Protein AF-A0A944AP61-F1 (afdb_monomer)

Radius of gyration: 25.41 Å; Cα contacts (8 Å, |Δi|>4): 495; chains: 1; bounding box: 101×36×71 Å

pLDDT: mean 76.11, std 19.6, range [28.17, 97.44]

Nearest PDB structures (foldseek):
  6xzu-assembly1_B  TM=6.632E-01  e=1.447E-03  Mus musculus
  5fob-assembly1_B  TM=5.755E-01  e=2.122E-02  Homo sapiens
  3g6j-assembly1_B  TM=6.588E-01  e=7.263E-02  Homo sapiens
  7op0-assembly1_A  TM=5.604E-01  e=1.016E-01  Homo sapiens
  5cnl-assembly1_A  TM=3.810E-01  e=7.543E+00  Legionella pneumophila subsp. pneumophila str. Philadelphia 1

Foldseek 3Di:
DDDDPPDPPVVVVPVVPPPPPPPPPCPVVFDFPDDDPFKTKTFDDPPDDFDADDDPDDPDDPLNLQDLQKWKFKFFWAPWTKIWMWGADPNDTDIHIKIKTKTQTCQTLDHNVPPDGHRDIFIEIEGDDLVPPFAAFADRDHGWMWTAIWGQLCPDDDPSVVVNVPGRTYGDCRLAGIWTDQPQWTKHFANCCPDPQWAQLCVVLVDDLVLLLVLLQDALVPVVVSLCSCVPPRCPPDPDPPCVSSSVVLNSSSVRDRSDSVSSVNNSRRITIGGPVVVSVVSSVVSVVSVD

Secondary structure (DSSP, 8-state):
------SSSSSSSSSSSS-------------EEEE-SS-EEEEPPTTS-------------HHHHT-TTEEEEEEEEEEEEEEEEEEEETTEEEEEEEEEEEEEEEEEEEESS----TT-EEEEEE---TTTS-S------TT-EEEEEEEEGGG--SSGGGTTTT-SEEES-HHHHEEEEETTEEEE-STTTTSTT-EEHHHHTT--HHHHHHHTTS-TT-HHHHHHHIIIIISTT---TTHHHHHHHHHHHHHHSSS-HHHHHHHHTT-EEEEHHHHHHHHHHHHHHTT-

Solvent-accessible surface area (backbone atoms only — not comparable to full-atom values): 16836 Å² total; per-residue (Å²): 135,84,87,82,97,77,72,80,75,65,71,72,69,66,76,73,77,84,68,78,66,75,72,68,72,75,69,67,81,62,54,66,79,43,77,57,101,61,33,39,31,28,53,52,59,98,83,61,89,82,61,72,71,84,80,85,72,71,87,85,49,75,73,69,67,50,38,73,50,32,34,30,33,31,28,34,32,34,79,68,41,48,30,36,41,36,35,70,54,94,96,34,86,42,56,34,44,31,43,35,28,32,28,50,26,69,39,65,62,39,60,66,80,69,85,72,56,65,70,39,75,44,36,37,37,34,75,70,52,77,92,76,50,83,61,68,58,70,79,93,45,74,72,41,40,35,43,38,50,26,34,40,20,80,74,42,93,62,92,47,51,74,49,28,83,74,23,56,25,34,42,86,49,48,62,65,43,41,24,48,51,39,86,68,21,31,50,38,34,69,71,60,54,83,44,92,67,37,40,45,45,29,71,74,57,66,61,46,71,67,58,41,45,54,56,30,71,51,57,71,92,43,52,71,60,51,52,49,45,45,52,66,74,54,48,55,91,63,88,59,90,72,47,63,46,55,52,51,45,51,50,56,50,50,70,56,30,83,68,36,36,68,57,40,43,56,39,40,69,39,23,20,41,27,44,44,70,62,51,52,51,52,50,34,54,52,45,48,66,66,68,111

Structure (mmCIF, N/CA/C/O backbone):
data_AF-A0A944AP61-F1
#
_entry.id   AF-A0A944AP61-F1
#
loop_
_atom_site.group_PDB
_atom_site.id
_atom_site.type_symbol
_atom_site.label_atom_id
_atom_site.label_alt_id
_atom_site.label_comp_id
_atom_site.label_asym_id
_atom_site.label_entity_id
_atom_site.label_seq_id
_atom_site.pdbx_PDB_ins_code
_atom_site.Cartn_x
_atom_site.Cartn_y
_atom_site.Cartn_z
_atom_site.occupancy
_atom_site.B_iso_or_equiv
_atom_site.auth_seq_id
_atom_site.auth_comp_id
_atom_site.auth_asym_id
_atom_site.auth_atom_id
_atom_site.pdbx_PDB_model_num
ATOM 1 N N . MET A 1 1 ? 74.918 -6.628 45.343 1.00 39.34 1 MET A N 1
ATOM 2 C CA . MET A 1 1 ? 74.800 -7.556 44.191 1.00 39.34 1 MET A CA 1
ATOM 3 C C . MET A 1 1 ? 73.356 -8.044 44.172 1.00 39.34 1 MET A C 1
ATOM 5 O O . MET A 1 1 ? 72.992 -8.776 45.071 1.00 39.34 1 MET A O 1
ATOM 9 N N . LYS A 1 2 ? 72.413 -7.377 43.495 1.00 39.31 2 LYS A N 1
ATOM 10 C CA . LYS A 1 2 ? 72.095 -7.407 42.049 1.00 39.31 2 LYS A CA 1
ATOM 11 C C . LYS A 1 2 ? 71.889 -8.826 41.481 1.00 39.31 2 LYS A C 1
ATOM 13 O O . LYS A 1 2 ? 72.848 -9.586 41.444 1.00 39.31 2 LYS A O 1
ATOM 18 N N . LEU A 1 3 ? 70.667 -9.037 40.954 1.00 35.38 3 LEU A N 1
ATOM 19 C CA . LEU A 1 3 ? 70.134 -10.145 40.132 1.00 35.38 3 LEU A CA 1
ATOM 20 C C . LEU A 1 3 ? 69.963 -11.485 40.885 1.00 35.38 3 LEU A C 1
ATOM 22 O O . LEU A 1 3 ? 70.935 -12.029 41.376 1.00 35.38 3 LEU A O 1
ATOM 26 N N . LYS A 1 4 ? 68.789 -12.125 41.001 1.00 39.59 4 LYS A N 1
ATOM 27 C CA . LYS A 1 4 ? 67.717 -12.329 40.012 1.00 39.59 4 LYS A CA 1
ATOM 28 C C . LYS A 1 4 ? 66.356 -12.523 40.710 1.00 39.59 4 LYS A C 1
ATOM 30 O O . LYS A 1 4 ? 65.965 -13.636 41.041 1.00 39.59 4 LYS A O 1
ATOM 35 N N . THR A 1 5 ? 65.614 -11.435 40.870 1.00 49.44 5 THR A N 1
ATOM 36 C CA . THR A 1 5 ? 64.169 -11.438 41.149 1.00 49.44 5 THR A CA 1
ATOM 37 C C . THR A 1 5 ? 63.433 -11.414 39.808 1.00 49.44 5 THR A C 1
ATOM 39 O O . THR A 1 5 ? 62.857 -10.403 39.442 1.00 49.44 5 THR A O 1
ATOM 42 N N . ILE A 1 6 ? 63.563 -12.471 39.000 1.00 52.41 6 ILE A N 1
ATOM 43 C CA . ILE A 1 6 ? 62.858 -12.625 37.710 1.00 52.41 6 ILE A CA 1
ATOM 44 C C . ILE A 1 6 ? 62.678 -14.124 37.451 1.00 52.41 6 ILE A C 1
ATOM 46 O O . ILE A 1 6 ? 63.392 -14.683 36.631 1.00 52.41 6 ILE A O 1
ATOM 50 N N . VAL A 1 7 ? 61.798 -14.807 38.190 1.00 49.09 7 VAL A N 1
ATOM 51 C CA . VAL A 1 7 ? 61.321 -16.151 37.780 1.00 49.09 7 VAL A CA 1
ATOM 52 C C . VAL A 1 7 ? 59.861 -16.406 38.188 1.00 49.09 7 VAL A C 1
ATOM 54 O O . VAL A 1 7 ? 59.171 -17.139 37.496 1.00 49.09 7 VAL A O 1
ATOM 57 N N . ILE A 1 8 ? 59.319 -15.773 39.236 1.00 47.00 8 ILE A N 1
ATOM 58 C CA . ILE A 1 8 ? 57.995 -16.175 39.768 1.00 47.00 8 ILE A CA 1
ATOM 59 C C . ILE A 1 8 ? 56.820 -15.301 39.277 1.00 47.00 8 ILE A C 1
ATOM 61 O O . ILE A 1 8 ? 55.667 -15.679 39.440 1.00 47.00 8 ILE A O 1
ATOM 65 N N . THR A 1 9 ? 57.069 -14.198 38.565 1.00 40.41 9 THR A N 1
ATOM 66 C CA . THR A 1 9 ? 55.987 -13.361 37.996 1.00 40.41 9 THR A CA 1
ATOM 67 C C . THR A 1 9 ? 55.602 -13.739 36.559 1.00 40.41 9 THR A C 1
ATOM 69 O O . THR A 1 9 ? 54.596 -13.259 36.052 1.00 40.41 9 THR A O 1
ATOM 72 N N . VAL A 1 10 ? 56.360 -14.620 35.894 1.00 43.66 10 VAL A N 1
ATOM 73 C CA . VAL A 1 10 ? 56.083 -15.018 34.497 1.00 43.66 10 VAL A CA 1
ATOM 74 C C . VAL A 1 10 ? 55.103 -16.196 34.409 1.00 43.66 10 VAL A C 1
ATOM 76 O O . VAL A 1 10 ? 54.442 -16.357 33.391 1.00 43.66 10 VAL A O 1
ATOM 79 N N . LEU A 1 11 ? 54.912 -16.977 35.480 1.00 37.94 11 LEU A N 1
ATOM 80 C CA . LEU A 1 11 ? 54.002 -18.132 35.435 1.00 37.94 11 LEU A CA 1
ATOM 81 C C . LEU A 1 11 ? 52.525 -17.799 35.714 1.00 37.94 11 LEU A C 1
ATOM 83 O O . LEU A 1 11 ? 51.661 -18.597 35.372 1.00 37.94 11 LEU A O 1
ATOM 87 N N . PHE A 1 12 ? 52.218 -16.623 36.274 1.00 38.94 12 PHE A N 1
ATOM 88 C CA . PHE A 1 12 ? 50.831 -16.166 36.474 1.00 38.94 12 PHE A CA 1
ATOM 89 C C . PHE A 1 12 ? 50.305 -15.272 35.339 1.00 38.94 12 PHE A C 1
ATOM 91 O O . PHE A 1 12 ? 49.113 -14.990 35.289 1.00 38.94 12 PHE A O 1
ATOM 98 N N . ALA A 1 13 ? 51.168 -14.879 34.396 1.00 42.72 13 ALA A N 1
ATOM 99 C CA . ALA A 1 13 ? 50.792 -14.134 33.191 1.00 42.72 13 ALA A CA 1
ATOM 100 C C . ALA A 1 13 ? 50.526 -15.042 31.970 1.00 42.72 13 ALA A C 1
ATOM 102 O O . ALA A 1 13 ? 50.255 -14.544 30.883 1.00 42.72 13 ALA A O 1
ATOM 103 N N . LEU A 1 14 ? 50.601 -16.370 32.137 1.00 40.62 14 LEU A N 1
ATOM 104 C CA . LEU A 1 14 ? 50.421 -17.354 31.059 1.00 40.62 14 LEU A CA 1
ATOM 105 C C . LEU A 1 14 ? 49.152 -18.213 31.186 1.00 40.62 14 LEU A C 1
ATOM 107 O O . LEU A 1 14 ? 48.926 -19.079 30.350 1.00 40.62 14 LEU A O 1
ATOM 111 N N . CYS A 1 15 ? 48.301 -17.958 32.186 1.00 39.03 15 CYS A N 1
ATOM 112 C CA . CYS A 1 15 ? 46.987 -18.610 32.318 1.00 39.03 15 CYS A CA 1
ATOM 113 C C . CYS A 1 15 ? 45.799 -17.685 31.995 1.00 39.03 15 CYS A C 1
ATOM 115 O O . CYS A 1 15 ? 44.655 -18.105 32.116 1.00 39.03 15 CYS A O 1
ATOM 117 N N . SER A 1 16 ? 46.048 -16.453 31.541 1.00 41.31 16 SER A N 1
ATOM 118 C CA . SER A 1 16 ? 45.021 -15.515 31.055 1.00 41.31 16 SER A CA 1
ATOM 119 C C . SER A 1 16 ? 45.018 -15.348 29.526 1.00 41.31 16 SER A C 1
ATOM 121 O O . SER A 1 16 ? 44.343 -14.469 29.005 1.00 41.31 16 SER A O 1
ATOM 123 N N . LEU A 1 17 ? 45.740 -16.206 28.794 1.00 39.69 17 LEU A N 1
ATOM 124 C CA . LEU A 1 17 ? 45.804 -16.216 27.321 1.00 39.69 17 LEU A CA 1
ATOM 125 C C . LEU A 1 17 ? 44.935 -17.310 26.665 1.00 39.69 17 LEU A C 1
ATOM 127 O O . LEU A 1 17 ? 45.096 -17.596 25.485 1.00 39.69 17 LEU A O 1
ATOM 131 N N . LEU A 1 18 ? 43.992 -17.908 27.403 1.00 44.47 18 LEU A N 1
ATOM 132 C CA . LEU A 1 18 ? 43.008 -18.866 26.868 1.00 44.47 18 LEU A CA 1
ATOM 133 C C . LEU A 1 18 ? 41.573 -18.499 27.273 1.00 44.47 18 LEU A C 1
ATOM 135 O O . LEU A 1 18 ? 40.773 -19.345 27.658 1.00 44.47 18 LEU A O 1
ATOM 139 N N . SER A 1 19 ? 41.247 -17.214 27.177 1.00 41.47 19 SER A N 1
ATOM 140 C CA . SER A 1 19 ? 39.859 -16.763 27.069 1.00 41.47 19 SER A CA 1
ATOM 141 C C . SER A 1 19 ? 39.754 -15.523 26.182 1.00 41.47 19 SER A C 1
ATOM 143 O O . SER A 1 19 ? 38.997 -14.602 26.471 1.00 41.47 19 SER A O 1
ATOM 145 N N . THR A 1 20 ? 40.476 -15.495 25.061 1.00 40.72 20 THR A N 1
ATOM 146 C CA . THR A 1 20 ? 39.830 -14.964 23.861 1.00 40.72 20 THR A CA 1
ATOM 147 C C . THR A 1 20 ? 38.774 -15.995 23.516 1.00 40.72 20 THR A C 1
ATOM 149 O O . THR A 1 20 ? 39.041 -16.969 22.811 1.00 40.72 20 THR A O 1
ATOM 152 N N . GLY A 1 21 ? 37.583 -15.816 24.092 1.00 32.34 21 GLY A N 1
ATOM 153 C CA . GLY A 1 21 ? 36.394 -16.257 23.401 1.00 32.34 21 GLY A CA 1
ATOM 154 C C . GLY A 1 21 ? 36.577 -15.765 21.978 1.00 32.34 21 GLY A C 1
ATOM 155 O O . GLY A 1 21 ? 36.712 -14.562 21.751 1.00 32.34 21 GLY A O 1
ATOM 156 N N . CYS A 1 22 ? 36.690 -16.701 21.040 1.00 31.56 22 CYS A N 1
ATOM 157 C CA . CYS A 1 22 ? 36.204 -16.416 19.715 1.00 31.56 22 CYS A CA 1
ATOM 158 C C . CYS A 1 22 ? 34.769 -15.957 19.967 1.00 31.56 22 CYS A C 1
ATOM 160 O O . CYS A 1 22 ? 33.870 -16.774 20.140 1.00 31.56 22 CYS A O 1
ATOM 162 N N . GLN A 1 23 ? 34.564 -14.641 20.055 1.00 31.73 23 GLN A N 1
ATOM 163 C CA . GLN A 1 23 ? 33.454 -14.067 19.339 1.00 31.73 23 GLN A CA 1
ATOM 164 C C . GLN A 1 23 ? 33.673 -14.618 17.939 1.00 31.73 23 GLN A C 1
ATOM 166 O O . GLN A 1 23 ? 34.510 -14.137 17.181 1.00 31.73 23 GLN A O 1
ATOM 171 N N . SER A 1 24 ? 33.010 -15.739 17.659 1.00 28.17 24 SER A N 1
ATOM 172 C CA . SER A 1 24 ? 32.424 -15.917 16.358 1.00 28.17 24 SER A CA 1
ATOM 173 C C . SER A 1 24 ? 31.760 -14.575 16.096 1.00 28.17 24 SER A C 1
ATOM 175 O O . SER A 1 24 ? 30.690 -14.287 16.633 1.00 28.17 24 SER A O 1
ATOM 177 N N . SER A 1 25 ? 32.452 -13.703 15.361 1.00 29.94 25 SER A N 1
ATOM 178 C CA . SER A 1 25 ? 31.750 -12.924 14.372 1.00 29.94 25 SER A CA 1
ATOM 179 C C . SER A 1 25 ? 30.924 -13.982 13.668 1.00 29.94 25 SER A C 1
ATOM 181 O O . SER A 1 25 ? 31.463 -14.838 12.961 1.00 29.94 25 SER A O 1
ATOM 183 N N . LEU A 1 26 ? 29.640 -14.028 14.008 1.00 32.38 26 LEU A N 1
ATOM 184 C CA . LEU A 1 26 ? 28.646 -14.427 13.046 1.00 32.38 26 LEU A CA 1
ATOM 185 C C . LEU A 1 26 ? 28.917 -13.469 11.889 1.00 32.38 26 LEU A C 1
ATOM 187 O O . LEU A 1 26 ? 28.451 -12.339 11.878 1.00 32.38 26 LEU A O 1
ATOM 191 N N . ILE A 1 27 ? 29.835 -13.870 11.010 1.00 35.38 27 ILE A N 1
ATOM 192 C CA . ILE A 1 27 ? 29.717 -13.541 9.611 1.00 35.38 27 ILE A CA 1
ATOM 193 C C . ILE A 1 27 ? 28.404 -14.251 9.318 1.00 35.38 27 ILE A C 1
ATOM 195 O O . ILE A 1 27 ? 28.380 -15.479 9.228 1.00 35.38 27 ILE A O 1
ATOM 199 N N . SER A 1 28 ? 27.287 -13.520 9.414 1.00 38.25 28 SER A N 1
ATOM 200 C CA . SER A 1 28 ? 26.119 -13.962 8.682 1.00 38.25 28 SER A CA 1
ATOM 201 C C . SER A 1 28 ? 26.656 -14.071 7.265 1.00 38.25 28 SER A C 1
ATOM 203 O O . SER A 1 28 ? 27.255 -13.127 6.744 1.00 38.25 28 SER A O 1
ATOM 205 N N . ASP A 1 29 ? 26.635 -15.282 6.718 1.00 41.53 29 ASP A N 1
ATOM 206 C CA . ASP A 1 29 ? 26.894 -15.472 5.302 1.00 41.53 29 ASP A CA 1
ATOM 207 C C . ASP A 1 29 ? 25.745 -14.737 4.608 1.00 41.53 29 ASP A C 1
ATOM 209 O O . ASP A 1 29 ? 24.672 -15.294 4.373 1.00 41.53 29 ASP A O 1
ATOM 213 N N . SER A 1 30 ? 25.921 -13.430 4.424 1.00 54.66 30 SER A N 1
ATOM 214 C CA . SER A 1 30 ? 24.916 -12.554 3.865 1.00 54.66 30 SER A CA 1
ATOM 215 C C . SER A 1 30 ? 24.728 -13.021 2.432 1.00 54.66 30 SER A C 1
ATOM 217 O O . SER A 1 30 ? 25.638 -12.923 1.605 1.00 54.66 30 SER A O 1
ATOM 219 N N . THR A 1 31 ? 23.594 -13.660 2.170 1.00 66.88 31 THR A N 1
ATOM 220 C CA . THR A 1 31 ? 23.349 -14.287 0.878 1.00 66.88 31 THR A CA 1
ATOM 221 C C . THR A 1 31 ? 23.076 -13.169 -0.121 1.00 66.88 31 THR A C 1
ATOM 223 O O . THR A 1 31 ? 22.049 -12.495 -0.032 1.00 66.88 31 THR A O 1
ATOM 226 N N . SER A 1 32 ? 24.024 -12.938 -1.033 1.00 68.62 32 SER A N 1
ATOM 227 C CA . SER A 1 32 ? 23.824 -12.024 -2.158 1.00 68.62 32 SER A CA 1
ATOM 228 C C . SER A 1 32 ? 22.676 -12.559 -3.020 1.00 68.62 32 SER A C 1
ATOM 230 O O . SER A 1 32 ? 22.698 -13.712 -3.458 1.00 68.62 32 SER A O 1
ATOM 232 N N . LEU A 1 33 ? 21.649 -11.731 -3.201 1.00 72.75 33 LEU A N 1
ATOM 233 C CA . LEU A 1 33 ? 20.540 -11.951 -4.129 1.00 72.75 33 LEU A CA 1
ATOM 234 C C . LEU A 1 33 ? 20.971 -11.653 -5.565 1.00 72.75 33 LEU A C 1
ATOM 236 O O . LEU A 1 33 ? 20.519 -12.315 -6.497 1.00 72.75 33 LEU A O 1
ATOM 240 N N . TYR A 1 34 ? 21.838 -10.653 -5.725 1.00 73.44 34 TYR A N 1
ATOM 241 C CA . TYR A 1 34 ? 22.312 -10.167 -7.010 1.00 73.44 34 TYR A CA 1
ATOM 242 C C . TYR A 1 34 ? 23.686 -9.514 -6.880 1.00 73.44 34 TYR A C 1
ATOM 244 O O . TYR A 1 34 ? 23.949 -8.814 -5.903 1.00 73.44 34 TYR A O 1
ATOM 252 N N . GLN A 1 35 ? 24.544 -9.712 -7.882 1.00 74.31 35 GLN A N 1
ATOM 253 C CA . GLN A 1 35 ? 25.842 -9.051 -7.954 1.00 74.31 35 GLN A CA 1
ATOM 254 C C . GLN A 1 35 ? 26.239 -8.767 -9.408 1.00 74.31 35 GLN A C 1
ATOM 256 O O . GLN A 1 35 ? 26.422 -9.686 -10.210 1.00 74.31 35 GLN A O 1
ATOM 261 N N . SER A 1 36 ? 26.436 -7.489 -9.712 1.00 74.06 36 SER A N 1
ATOM 262 C CA . SER A 1 36 ? 27.076 -6.963 -10.916 1.00 74.06 36 SER A CA 1
ATOM 263 C C . SER A 1 36 ? 28.366 -6.211 -10.522 1.00 74.06 36 SER A C 1
ATOM 265 O O . SER A 1 36 ? 28.685 -6.116 -9.336 1.00 74.06 36 SER A O 1
ATOM 267 N N . PRO A 1 37 ? 29.174 -5.708 -11.477 1.00 71.44 37 PRO A N 1
ATOM 268 C CA . PRO A 1 37 ? 30.389 -4.954 -11.156 1.00 71.44 37 PRO A CA 1
ATOM 269 C C . PRO A 1 37 ? 30.159 -3.713 -10.286 1.00 71.44 37 PRO A C 1
ATOM 271 O O . PRO A 1 37 ? 31.073 -3.330 -9.560 1.00 71.44 37 PRO A O 1
ATOM 274 N N . ASN A 1 38 ? 28.965 -3.123 -10.365 1.00 64.06 38 ASN A N 1
ATOM 275 C CA . ASN A 1 38 ? 28.635 -1.858 -9.717 1.00 64.06 38 ASN A CA 1
ATOM 276 C C . ASN A 1 38 ? 27.517 -1.994 -8.676 1.00 64.06 38 ASN A C 1
ATOM 278 O O . ASN A 1 38 ? 27.399 -1.117 -7.831 1.00 64.06 38 ASN A O 1
ATOM 282 N N . VAL A 1 39 ? 26.740 -3.089 -8.700 1.00 65.94 39 VAL A N 1
ATOM 283 C CA . VAL A 1 39 ? 25.653 -3.326 -7.741 1.00 65.94 39 VAL A CA 1
ATOM 284 C C . VAL A 1 39 ? 25.784 -4.646 -7.026 1.00 65.94 39 VAL A C 1
ATOM 286 O O . VAL A 1 39 ? 25.997 -5.691 -7.635 1.00 65.94 39 VAL A O 1
ATOM 289 N N . GLU A 1 40 ? 25.546 -4.611 -5.723 1.00 75.62 40 GLU A N 1
ATOM 290 C CA . GLU A 1 40 ? 25.320 -5.802 -4.920 1.00 75.62 40 GLU A CA 1
ATOM 291 C C . GLU A 1 40 ? 24.017 -5.656 -4.137 1.00 75.62 40 GLU A C 1
ATOM 293 O O . GLU A 1 40 ? 23.835 -4.692 -3.393 1.00 75.62 40 GLU A O 1
ATOM 298 N N . VAL A 1 41 ? 23.123 -6.634 -4.292 1.00 74.69 41 VAL A N 1
ATOM 299 C CA . VAL A 1 41 ? 21.902 -6.758 -3.495 1.00 74.69 41 VAL A CA 1
ATOM 300 C C . VAL A 1 41 ? 22.073 -7.912 -2.525 1.00 74.69 41 VAL A C 1
ATOM 302 O O . VAL A 1 41 ? 22.308 -9.050 -2.938 1.00 74.69 41 VAL A O 1
ATOM 305 N N . THR A 1 42 ? 21.903 -7.642 -1.237 1.00 79.38 42 THR A N 1
ATOM 306 C CA . THR A 1 42 ? 22.142 -8.618 -0.170 1.00 79.38 42 THR A CA 1
ATOM 307 C C . THR A 1 42 ? 20.959 -8.663 0.782 1.00 79.38 42 THR A C 1
ATOM 309 O O . THR A 1 42 ? 20.487 -7.614 1.221 1.00 79.38 42 THR A O 1
ATOM 312 N N . ILE A 1 43 ? 20.479 -9.869 1.113 1.00 78.00 43 ILE A N 1
ATOM 313 C CA . ILE A 1 43 ? 19.402 -10.034 2.101 1.00 78.00 43 ILE A CA 1
ATOM 314 C C . ILE A 1 43 ? 19.877 -9.506 3.449 1.00 78.00 43 ILE A C 1
ATOM 316 O O . ILE A 1 43 ? 20.977 -9.832 3.900 1.00 78.00 43 ILE A O 1
ATOM 320 N N . VAL A 1 44 ? 19.019 -8.722 4.088 1.00 70.88 44 VAL A N 1
ATOM 321 C CA . VAL A 1 44 ? 19.236 -8.215 5.437 1.00 70.88 44 VAL A CA 1
ATOM 322 C C . VAL A 1 44 ? 18.459 -9.093 6.405 1.00 70.88 44 VAL A C 1
ATOM 324 O O . VAL A 1 44 ? 17.251 -9.274 6.244 1.00 70.88 44 VAL A O 1
ATOM 327 N N . ASP A 1 45 ? 19.137 -9.640 7.413 1.00 58.03 45 ASP A N 1
ATOM 328 C CA . ASP A 1 45 ? 18.436 -10.290 8.517 1.00 58.03 45 ASP A CA 1
ATOM 329 C C . ASP A 1 45 ? 17.767 -9.210 9.377 1.00 58.03 45 ASP A C 1
ATOM 331 O O . ASP A 1 45 ? 18.344 -8.152 9.618 1.00 58.03 45 ASP A O 1
ATOM 335 N N . ASN A 1 46 ? 16.584 -9.488 9.936 1.00 48.53 46 ASN A N 1
ATOM 336 C CA . ASN A 1 46 ? 15.827 -8.553 10.796 1.00 48.53 46 ASN A CA 1
ATOM 337 C C . ASN A 1 46 ? 16.614 -7.991 12.011 1.00 48.53 46 ASN A C 1
ATOM 339 O O . ASN A 1 46 ? 16.103 -7.137 12.733 1.00 48.53 46 ASN A O 1
ATOM 343 N N . ALA A 1 47 ? 17.819 -8.501 12.289 1.00 39.97 47 ALA A N 1
ATOM 344 C CA . ALA A 1 47 ? 18.711 -8.053 13.356 1.00 39.97 47 ALA A CA 1
ATOM 345 C C . ALA A 1 47 ? 19.748 -7.000 12.913 1.00 39.97 47 ALA A C 1
ATOM 347 O O . ALA A 1 47 ? 20.407 -6.407 13.772 1.00 39.97 47 ALA A O 1
ATOM 348 N N . ASP A 1 48 ? 19.916 -6.776 11.610 1.00 35.78 48 ASP A N 1
ATOM 349 C CA . ASP A 1 48 ? 20.904 -5.844 11.084 1.00 35.78 48 ASP A CA 1
ATOM 350 C C . ASP A 1 48 ? 20.391 -4.403 11.163 1.00 35.78 48 ASP A C 1
ATOM 352 O O . ASP A 1 48 ? 19.259 -4.080 10.808 1.00 35.78 48 ASP A O 1
ATOM 356 N N . GLN A 1 49 ? 21.242 -3.509 11.670 1.00 35.19 49 GLN A N 1
ATOM 357 C CA . GLN A 1 49 ? 20.908 -2.098 11.810 1.00 35.19 49 GLN A CA 1
ATOM 358 C C . GLN A 1 49 ? 21.023 -1.413 10.447 1.00 35.19 49 GLN A C 1
ATOM 360 O O . GLN A 1 49 ? 22.116 -1.094 9.974 1.00 35.19 49 GLN A O 1
ATOM 365 N N . ILE A 1 50 ? 19.872 -1.204 9.831 1.00 35.50 50 ILE A N 1
ATOM 366 C CA . ILE A 1 50 ? 19.747 -0.707 8.471 1.00 35.50 50 ILE A CA 1
ATOM 367 C C . ILE A 1 50 ? 20.077 0.800 8.406 1.00 35.50 50 ILE A C 1
ATOM 369 O O . ILE A 1 50 ? 19.593 1.588 9.223 1.00 35.50 50 ILE A O 1
ATOM 373 N N . LYS A 1 51 ? 20.935 1.222 7.465 1.00 31.86 51 LYS A N 1
ATOM 374 C CA . LYS A 1 51 ? 21.330 2.630 7.263 1.00 31.86 51 LYS A CA 1
ATOM 375 C C . LYS A 1 51 ? 20.830 3.102 5.901 1.00 31.86 51 LYS A C 1
ATOM 377 O O . LYS A 1 51 ? 21.232 2.546 4.896 1.00 31.86 51 LYS A O 1
ATOM 382 N N . TYR A 1 52 ? 20.003 4.146 5.886 1.00 35.94 52 TYR A N 1
ATOM 383 C CA . TYR A 1 52 ? 19.271 4.574 4.687 1.00 35.94 52 TYR A CA 1
ATOM 384 C C . TYR A 1 52 ? 19.671 5.982 4.208 1.00 35.94 52 TYR A C 1
ATOM 386 O O . TYR A 1 52 ? 19.653 6.944 4.999 1.00 35.94 52 TYR A O 1
ATOM 394 N N . THR A 1 53 ? 19.936 6.148 2.908 1.00 34.00 53 THR A N 1
ATOM 395 C CA . THR A 1 53 ? 20.242 7.449 2.283 1.00 34.00 53 THR A CA 1
ATOM 396 C C . THR A 1 53 ? 18.969 8.271 2.043 1.00 34.00 53 THR A C 1
ATOM 398 O O . THR A 1 53 ? 17.847 7.845 2.317 1.00 34.00 53 THR A O 1
ATOM 401 N N . HIS A 1 54 ? 19.113 9.571 1.779 1.00 35.72 54 HIS A N 1
ATOM 402 C CA . HIS A 1 54 ? 17.995 10.496 1.570 1.00 35.72 54 HIS A CA 1
ATOM 403 C C . HIS A 1 54 ? 17.738 10.634 0.074 1.00 35.72 54 HIS A C 1
ATOM 405 O O . HIS A 1 54 ? 18.586 11.177 -0.624 1.00 35.72 54 HIS A O 1
ATOM 411 N N . TYR A 1 55 ? 16.567 10.203 -0.386 1.00 42.53 55 TYR A N 1
ATOM 412 C CA . TYR A 1 55 ? 16.068 10.604 -1.693 1.00 42.53 55 TYR A CA 1
ATOM 413 C C . TYR A 1 55 ? 15.366 11.957 -1.526 1.00 42.53 55 TYR A C 1
ATOM 415 O O . TYR A 1 55 ? 14.341 12.051 -0.837 1.00 42.53 55 TYR A O 1
ATOM 423 N N . GLU A 1 56 ? 15.940 13.017 -2.107 1.00 37.69 56 GLU A N 1
ATOM 424 C CA . GLU A 1 56 ? 15.203 14.257 -2.372 1.00 37.69 56 GLU A CA 1
ATOM 425 C C . GLU A 1 56 ? 14.208 13.955 -3.495 1.00 37.69 56 GLU A C 1
ATOM 427 O O . GLU A 1 56 ? 14.496 14.107 -4.681 1.00 37.69 56 GLU A O 1
ATOM 432 N N . TRP A 1 57 ? 13.029 13.467 -3.121 1.00 45.38 57 TRP A N 1
ATOM 433 C CA . TRP A 1 57 ? 11.932 13.322 -4.062 1.00 45.38 57 TRP A CA 1
ATOM 434 C C . TRP A 1 57 ? 11.517 14.725 -4.512 1.00 45.38 57 TRP A C 1
ATOM 436 O O . TRP A 1 57 ? 11.102 15.551 -3.693 1.00 45.38 57 TRP A O 1
ATOM 446 N N . ALA A 1 58 ? 11.634 15.011 -5.810 1.00 46.66 58 ALA A N 1
ATOM 447 C CA . ALA A 1 58 ? 10.935 16.144 -6.404 1.00 46.66 58 ALA A CA 1
ATOM 448 C C . ALA A 1 58 ? 9.454 16.077 -5.992 1.00 46.66 58 ALA A C 1
ATOM 450 O O . ALA A 1 58 ? 8.905 14.982 -5.864 1.00 46.66 58 ALA A O 1
ATOM 451 N N . THR A 1 59 ? 8.813 17.227 -5.764 1.00 56.03 59 THR A N 1
ATOM 452 C CA . THR A 1 59 ? 7.386 17.277 -5.423 1.00 56.03 59 THR A CA 1
ATOM 453 C C . THR A 1 59 ? 6.595 16.432 -6.416 1.00 56.03 59 THR A C 1
ATOM 455 O O . THR A 1 59 ? 6.548 16.764 -7.600 1.00 56.03 59 THR A O 1
ATOM 458 N N . PHE A 1 60 ? 6.000 15.344 -5.929 1.00 61.25 60 PHE A N 1
ATOM 459 C CA . PHE A 1 60 ? 5.213 14.439 -6.748 1.00 61.25 60 PHE A CA 1
ATOM 460 C C . PHE A 1 60 ? 3.973 15.172 -7.278 1.00 61.25 60 PHE A C 1
ATOM 462 O O . PHE A 1 60 ? 3.242 15.798 -6.506 1.00 61.25 60 PHE A O 1
ATOM 469 N N . THR A 1 61 ? 3.761 15.144 -8.592 1.00 67.56 61 THR A N 1
ATOM 470 C CA . THR A 1 61 ? 2.577 15.724 -9.239 1.00 67.56 61 THR A CA 1
ATOM 471 C C . THR A 1 61 ? 1.705 14.627 -9.832 1.00 67.56 61 THR A C 1
ATOM 473 O O . THR A 1 61 ? 2.177 13.531 -10.118 1.00 67.56 61 THR A O 1
ATOM 476 N N . GLU A 1 62 ? 0.430 14.930 -10.069 1.00 69.19 62 GLU A N 1
ATOM 477 C CA . GLU A 1 62 ? -0.493 13.993 -10.719 1.00 69.19 62 GLU A CA 1
ATOM 478 C C . GLU A 1 62 ? 0.004 13.558 -12.109 1.00 69.19 62 GLU A C 1
ATOM 480 O O . GLU A 1 62 ? -0.043 12.377 -12.438 1.00 69.19 62 GLU A O 1
ATOM 485 N N . ASP A 1 63 ? 0.610 14.471 -12.875 1.00 70.94 63 ASP A N 1
ATOM 486 C CA . ASP A 1 63 ? 1.227 14.153 -14.171 1.00 70.94 63 ASP A CA 1
ATOM 487 C C . ASP A 1 63 ? 2.344 13.099 -14.062 1.00 70.94 63 ASP A C 1
ATOM 489 O O . ASP A 1 63 ? 2.566 12.327 -14.996 1.00 70.94 63 ASP A O 1
ATOM 493 N N . MET A 1 64 ? 3.051 13.052 -12.926 1.00 69.88 64 MET A N 1
ATOM 494 C CA . MET A 1 64 ? 4.082 12.044 -12.668 1.00 69.88 64 MET A CA 1
ATOM 495 C C . MET A 1 64 ? 3.477 10.667 -12.358 1.00 69.88 64 MET A C 1
ATOM 497 O O . MET A 1 64 ? 4.158 9.664 -12.533 1.00 69.88 64 MET A O 1
ATOM 501 N N . ALA A 1 65 ? 2.208 10.581 -11.948 1.00 75.38 65 ALA A N 1
ATOM 502 C CA . ALA A 1 65 ? 1.542 9.302 -11.701 1.00 75.38 65 ALA A CA 1
ATOM 503 C C . ALA A 1 65 ? 1.226 8.536 -12.997 1.00 75.38 65 ALA A C 1
ATOM 505 O O . ALA A 1 65 ? 1.188 7.313 -12.984 1.00 75.38 65 ALA A O 1
ATOM 506 N N . TYR A 1 66 ? 1.021 9.236 -14.120 1.00 80.69 66 TYR A N 1
ATOM 507 C CA . TYR A 1 66 ? 0.496 8.657 -15.368 1.00 80.69 66 TYR A CA 1
ATOM 508 C C . TYR A 1 66 ? 1.466 8.786 -16.552 1.00 80.69 66 TYR A C 1
ATOM 510 O O . TYR A 1 66 ? 1.065 8.988 -17.705 1.00 80.69 66 TYR A O 1
ATOM 518 N N . THR A 1 67 ? 2.770 8.692 -16.281 1.00 73.00 67 THR A N 1
ATOM 519 C CA . THR A 1 67 ? 3.796 8.822 -17.322 1.00 73.00 67 THR A CA 1
ATOM 520 C C . THR A 1 67 ? 3.833 7.615 -18.262 1.00 73.00 67 THR A C 1
ATOM 522 O O . THR A 1 67 ? 3.310 6.541 -17.973 1.00 73.00 67 THR A O 1
ATOM 525 N N . LYS A 1 68 ? 4.522 7.766 -19.401 1.00 64.62 68 LYS A N 1
ATOM 526 C CA . LYS A 1 68 ? 4.700 6.681 -20.379 1.00 64.62 68 LYS A CA 1
ATOM 527 C C . LYS A 1 68 ? 5.411 5.431 -19.836 1.00 64.62 68 LYS A C 1
ATOM 529 O O . LYS A 1 68 ? 5.242 4.373 -20.423 1.00 64.62 68 LYS A O 1
ATOM 534 N N . ASN A 1 69 ? 6.184 5.558 -18.759 1.00 70.19 69 ASN A N 1
ATOM 535 C CA . ASN A 1 69 ? 6.960 4.460 -18.180 1.00 70.19 69 ASN A CA 1
ATOM 536 C C . ASN A 1 69 ? 6.264 3.857 -16.949 1.00 70.19 69 ASN A C 1
ATOM 538 O O . ASN A 1 69 ? 6.837 2.998 -16.279 1.00 70.19 69 ASN A O 1
ATOM 542 N N . THR A 1 70 ? 5.065 4.343 -16.617 1.00 79.81 70 THR A N 1
ATOM 543 C CA . THR A 1 70 ? 4.296 3.842 -15.486 1.00 79.81 70 THR A CA 1
ATOM 544 C C . THR A 1 70 ? 3.460 2.640 -15.921 1.00 79.81 70 THR A C 1
ATOM 546 O O . THR A 1 70 ? 2.750 2.680 -16.931 1.00 79.81 70 THR A O 1
ATOM 549 N N . VAL A 1 71 ? 3.536 1.576 -15.133 1.00 88.44 71 VAL A N 1
ATOM 550 C CA . VAL A 1 71 ? 2.601 0.459 -15.119 1.00 88.44 71 VAL A CA 1
ATOM 551 C C . VAL A 1 71 ? 1.753 0.567 -13.853 1.00 88.44 71 VAL A C 1
ATOM 553 O O . VAL A 1 71 ? 2.267 0.831 -12.768 1.00 88.44 71 VAL A O 1
ATOM 556 N N . ILE A 1 72 ? 0.441 0.420 -14.000 1.00 93.31 72 ILE A N 1
ATOM 557 C CA . ILE A 1 72 ? -0.522 0.497 -12.908 1.00 93.31 72 ILE A CA 1
ATOM 558 C C . ILE A 1 72 ? -1.232 -0.845 -12.829 1.00 93.31 72 ILE A C 1
ATOM 560 O O . ILE A 1 72 ? -1.889 -1.256 -13.788 1.00 93.31 72 ILE A O 1
ATOM 564 N N . ILE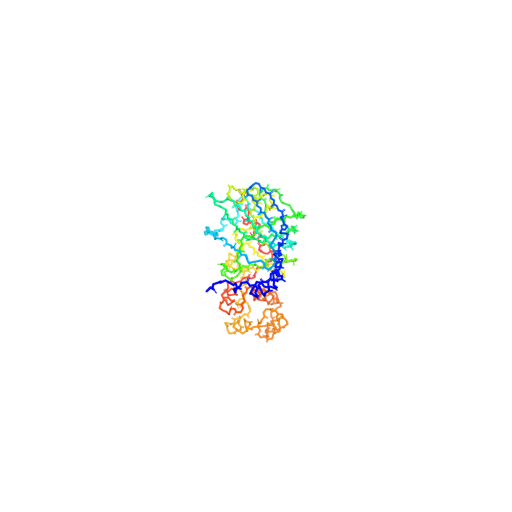 A 1 73 ? -1.056 -1.534 -11.709 1.00 95.81 73 ILE A N 1
ATOM 565 C CA . ILE A 1 73 ? -1.466 -2.928 -11.527 1.00 95.81 73 ILE A CA 1
ATOM 566 C C . ILE A 1 73 ? -2.132 -3.139 -10.177 1.00 95.81 73 ILE A C 1
ATOM 568 O O . ILE A 1 73 ? -1.860 -2.426 -9.207 1.00 95.81 73 ILE A O 1
ATOM 572 N N . THR A 1 74 ? -2.952 -4.180 -10.109 1.00 97.44 74 THR A N 1
ATOM 573 C CA . THR A 1 74 ? -3.405 -4.766 -8.851 1.00 97.44 74 THR A CA 1
ATOM 574 C C . THR A 1 74 ? -2.808 -6.158 -8.696 1.00 97.44 74 THR A C 1
ATOM 576 O O . THR A 1 74 ? -2.577 -6.866 -9.678 1.00 97.44 74 THR A O 1
ATOM 579 N N . GLY A 1 75 ? -2.522 -6.569 -7.464 1.00 97.00 75 GLY A N 1
ATOM 580 C CA . GLY A 1 75 ? -1.921 -7.879 -7.230 1.00 97.00 75 GLY A CA 1
ATOM 581 C C . GLY A 1 75 ? -1.684 -8.192 -5.765 1.00 97.00 75 GLY A C 1
ATOM 582 O O . GLY A 1 75 ? -1.888 -7.341 -4.895 1.00 97.00 75 GLY A O 1
ATOM 583 N N . VAL A 1 76 ? -1.274 -9.431 -5.510 1.00 97.38 76 VAL A N 1
ATOM 584 C CA . VAL A 1 76 ? -0.965 -9.938 -4.168 1.00 97.38 76 VAL A CA 1
ATOM 585 C C . VAL A 1 76 ? 0.544 -9.942 -3.969 1.00 97.38 76 VAL A C 1
ATOM 587 O O . VAL A 1 76 ? 1.266 -10.517 -4.781 1.00 97.38 76 VAL A O 1
ATOM 590 N N . A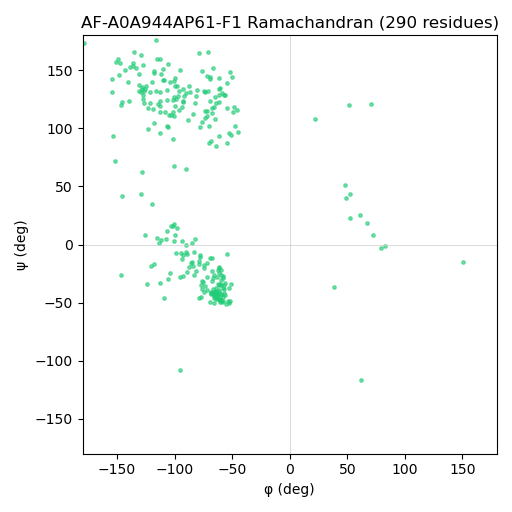LA A 1 77 ? 1.015 -9.319 -2.889 1.00 96.25 77 ALA A N 1
ATOM 591 C CA . ALA A 1 77 ? 2.428 -9.336 -2.536 1.00 96.25 77 ALA A CA 1
ATOM 592 C C . ALA A 1 77 ? 2.825 -10.704 -1.969 1.00 96.25 77 ALA A C 1
ATOM 594 O O . ALA A 1 77 ? 2.175 -11.227 -1.060 1.00 96.25 77 ALA A O 1
ATOM 595 N N . THR A 1 78 ? 3.921 -11.255 -2.472 1.00 95.62 78 THR A N 1
ATOM 596 C CA . THR A 1 78 ? 4.534 -12.492 -1.994 1.00 95.62 78 THR A CA 1
ATOM 597 C C . THR A 1 78 ? 6.049 -12.341 -1.872 1.00 95.62 78 THR A C 1
ATOM 599 O O . THR A 1 78 ? 6.631 -11.386 -2.387 1.00 95.62 78 THR A O 1
ATOM 602 N N . ASN A 1 79 ? 6.710 -13.270 -1.181 1.00 92.06 79 ASN A N 1
ATOM 603 C CA . ASN A 1 79 ? 8.173 -13.313 -1.060 1.00 92.06 79 ASN A CA 1
ATOM 604 C C . ASN A 1 79 ? 8.779 -11.972 -0.584 1.00 92.06 79 ASN A C 1
ATOM 606 O O . ASN A 1 79 ? 9.782 -11.483 -1.125 1.00 92.06 79 ASN A O 1
ATOM 610 N N . VAL A 1 80 ? 8.144 -11.355 0.420 1.00 90.06 80 VAL A N 1
ATOM 611 C CA . VAL A 1 80 ? 8.551 -10.048 0.950 1.00 90.06 80 VAL A CA 1
ATOM 612 C C . VAL A 1 80 ? 9.886 -10.174 1.685 1.00 90.06 80 VAL A C 1
ATOM 614 O O . VAL A 1 80 ? 10.031 -10.950 2.632 1.00 90.06 80 VAL A O 1
ATOM 617 N N . ARG A 1 81 ? 10.878 -9.384 1.266 1.00 84.69 81 ARG A N 1
ATOM 618 C CA . ARG A 1 81 ? 12.255 -9.432 1.767 1.00 84.69 81 ARG A CA 1
ATOM 619 C C . ARG A 1 81 ? 12.854 -8.038 1.917 1.00 84.69 81 ARG A C 1
ATOM 621 O O . ARG A 1 81 ? 12.661 -7.167 1.073 1.00 84.69 81 ARG A O 1
ATOM 628 N N . GLN A 1 82 ? 13.607 -7.840 2.994 1.00 82.19 82 GLN A N 1
ATOM 629 C CA . GLN A 1 82 ? 14.441 -6.654 3.180 1.00 82.19 82 GLN A CA 1
ATOM 630 C C . GLN A 1 82 ? 15.810 -6.906 2.550 1.00 82.19 82 GLN A C 1
ATOM 632 O O . GLN A 1 82 ? 16.394 -7.981 2.723 1.00 82.19 82 GLN A O 1
ATOM 637 N N . ALA A 1 83 ? 16.326 -5.922 1.825 1.00 78.25 83 ALA A N 1
ATOM 638 C CA . ALA A 1 83 ? 17.631 -6.014 1.194 1.00 78.25 83 ALA A CA 1
ATOM 639 C C . ALA A 1 83 ? 18.414 -4.711 1.328 1.00 78.25 83 ALA A C 1
ATOM 641 O O . ALA A 1 83 ? 17.834 -3.628 1.380 1.00 78.25 83 ALA A O 1
ATOM 642 N N . ASN A 1 84 ? 19.738 -4.833 1.317 1.00 78.38 84 ASN A N 1
ATOM 643 C CA . ASN A 1 84 ? 20.648 -3.724 1.084 1.00 78.38 84 ASN A CA 1
ATOM 644 C C . ASN A 1 84 ? 21.072 -3.741 -0.378 1.00 78.38 84 ASN A C 1
ATOM 646 O O . ASN A 1 84 ? 21.413 -4.799 -0.903 1.00 78.38 84 ASN A O 1
ATOM 650 N N . VAL A 1 85 ? 21.081 -2.572 -0.997 1.00 73.56 85 VAL A N 1
ATOM 651 C CA . VAL A 1 85 ? 21.591 -2.306 -2.335 1.00 73.56 85 VAL A CA 1
ATOM 652 C C . VAL A 1 85 ? 22.814 -1.428 -2.170 1.00 73.56 85 VAL A C 1
ATOM 654 O O . VAL A 1 85 ? 22.713 -0.287 -1.723 1.00 73.56 85 VAL A O 1
ATOM 657 N N . ASN A 1 86 ? 23.970 -1.964 -2.526 1.00 75.81 86 ASN A N 1
ATOM 658 C CA . ASN A 1 86 ? 25.201 -1.196 -2.618 1.00 75.81 86 ASN A CA 1
ATOM 659 C C . ASN A 1 86 ? 25.405 -0.807 -4.079 1.00 75.81 86 ASN A C 1
ATOM 661 O O . ASN A 1 86 ? 25.344 -1.694 -4.927 1.00 75.81 86 ASN A O 1
ATOM 665 N N . TYR A 1 87 ? 25.624 0.476 -4.361 1.00 69.50 87 TYR A N 1
ATOM 666 C CA . TYR A 1 87 ? 25.824 1.001 -5.713 1.00 69.50 87 TYR A CA 1
ATOM 667 C C . TYR A 1 87 ? 26.746 2.225 -5.716 1.00 69.50 87 TYR A C 1
ATOM 669 O O . TYR A 1 87 ? 26.922 2.880 -4.687 1.00 69.50 87 TYR A O 1
ATOM 677 N N . GLU A 1 88 ? 27.341 2.549 -6.862 1.00 67.50 88 GLU A N 1
ATOM 678 C CA . GLU A 1 88 ? 28.181 3.742 -7.013 1.00 67.50 88 GLU A CA 1
ATOM 679 C C . GLU A 1 88 ? 27.348 4.919 -7.547 1.00 67.50 88 GLU A C 1
ATOM 681 O O . GLU A 1 88 ? 26.827 4.881 -8.660 1.00 67.50 88 GLU A O 1
ATOM 686 N N . TYR A 1 89 ? 27.243 6.002 -6.774 1.00 64.19 89 TYR A N 1
ATOM 687 C CA . TYR A 1 89 ? 26.578 7.239 -7.188 1.00 64.19 89 TYR A CA 1
ATOM 688 C C . TYR A 1 89 ? 27.536 8.422 -7.119 1.00 64.19 89 TYR A C 1
ATOM 690 O O . TYR A 1 89 ? 28.074 8.740 -6.058 1.00 64.19 89 TYR A O 1
ATOM 698 N N . MET A 1 90 ? 27.732 9.105 -8.251 1.00 68.00 90 MET A N 1
ATOM 699 C CA . MET A 1 90 ? 28.659 10.242 -8.368 1.00 68.00 90 MET A CA 1
ATOM 700 C C . MET A 1 90 ? 30.050 9.943 -7.769 1.00 68.00 90 MET A C 1
ATOM 702 O O . MET A 1 90 ? 30.554 10.702 -6.939 1.00 68.00 90 MET A O 1
ATOM 706 N N . ASP A 1 91 ? 30.654 8.821 -8.175 1.00 67.94 91 ASP A N 1
ATOM 707 C CA . ASP A 1 91 ? 31.961 8.337 -7.699 1.00 67.94 91 ASP A CA 1
ATOM 708 C C . ASP A 1 91 ? 32.015 8.054 -6.175 1.00 67.94 91 ASP A C 1
ATOM 710 O O . ASP A 1 91 ? 33.071 8.162 -5.540 1.00 67.94 91 ASP A O 1
ATOM 714 N N . THR A 1 92 ? 30.867 7.762 -5.549 1.00 63.72 92 THR A N 1
ATOM 715 C CA . THR A 1 92 ? 30.746 7.444 -4.117 1.00 63.72 92 THR A CA 1
ATOM 716 C C . THR A 1 92 ? 29.965 6.151 -3.915 1.00 63.72 92 THR A C 1
ATOM 718 O O . THR A 1 92 ? 28.861 6.016 -4.433 1.00 63.72 92 THR A O 1
ATOM 721 N N . ASP A 1 93 ? 30.496 5.240 -3.097 1.00 71.25 93 ASP A N 1
ATOM 722 C CA . ASP A 1 93 ? 29.767 4.044 -2.668 1.00 71.25 93 ASP A CA 1
ATOM 723 C C . ASP A 1 93 ? 28.588 4.442 -1.769 1.00 71.25 93 ASP A C 1
ATOM 725 O O . ASP A 1 93 ? 28.766 4.998 -0.676 1.00 71.25 93 ASP A O 1
ATOM 729 N N . VAL A 1 94 ? 27.378 4.141 -2.227 1.00 67.56 94 VAL A N 1
ATOM 730 C CA . VAL A 1 94 ? 26.127 4.317 -1.496 1.00 67.56 94 VAL A CA 1
ATOM 731 C C . VAL A 1 94 ? 25.595 2.943 -1.111 1.00 67.56 94 VAL A C 1
ATOM 733 O O . VAL A 1 94 ? 25.706 1.977 -1.858 1.00 67.56 94 VAL A O 1
ATOM 736 N N . SER A 1 95 ? 25.034 2.857 0.091 1.00 71.00 95 SER A N 1
ATOM 737 C CA . SER A 1 95 ? 24.303 1.687 0.559 1.00 71.00 95 SER A CA 1
ATOM 738 C C . SER A 1 95 ? 22.913 2.153 0.945 1.00 71.00 95 SER A C 1
ATOM 740 O O . SER A 1 95 ? 22.768 3.000 1.832 1.00 71.00 95 SER A O 1
ATOM 742 N N . ASP A 1 96 ? 21.920 1.632 0.241 1.00 68.94 96 ASP A N 1
ATOM 743 C CA . ASP A 1 96 ? 20.515 1.857 0.520 1.00 68.94 96 ASP A CA 1
ATOM 744 C C . ASP A 1 96 ? 19.838 0.575 0.922 1.00 68.94 96 ASP A C 1
ATOM 746 O O . ASP A 1 96 ? 20.297 -0.521 0.621 1.00 68.94 96 ASP A O 1
ATOM 750 N N . SER A 1 97 ? 18.708 0.721 1.589 1.00 73.75 97 SER A N 1
ATOM 751 C CA . SER A 1 97 ? 17.944 -0.425 2.026 1.00 73.75 97 SER A CA 1
ATOM 752 C C . SER A 1 97 ? 16.524 -0.290 1.547 1.00 73.75 97 SER A C 1
ATOM 754 O O . SER A 1 97 ? 15.909 0.778 1.621 1.00 73.75 97 SER A O 1
ATOM 756 N N . ILE A 1 98 ? 16.056 -1.384 0.978 1.00 78.31 98 ILE A N 1
ATOM 757 C CA . ILE A 1 98 ? 14.843 -1.442 0.190 1.00 78.31 98 ILE A CA 1
ATOM 758 C C . ILE A 1 98 ? 14.038 -2.649 0.639 1.00 78.31 98 ILE A C 1
ATOM 760 O O . ILE A 1 98 ? 14.587 -3.668 1.070 1.00 78.31 98 ILE A O 1
ATOM 764 N N . THR A 1 99 ? 12.725 -2.545 0.489 1.00 84.12 99 THR A N 1
ATOM 765 C CA . THR A 1 99 ? 11.873 -3.730 0.515 1.00 84.12 99 THR A CA 1
ATOM 766 C C . THR A 1 99 ? 11.696 -4.217 -0.911 1.00 84.12 99 THR A C 1
ATOM 768 O O . THR A 1 99 ? 11.432 -3.426 -1.817 1.00 84.12 99 THR A O 1
ATOM 771 N N . ILE A 1 100 ? 11.858 -5.520 -1.098 1.00 87.69 100 ILE A N 1
ATOM 772 C CA . ILE A 1 100 ? 11.628 -6.207 -2.361 1.00 87.69 100 ILE A CA 1
ATOM 773 C C . ILE A 1 100 ? 10.537 -7.232 -2.119 1.00 87.69 100 ILE A C 1
ATOM 775 O O . ILE A 1 100 ? 10.508 -7.886 -1.078 1.00 87.69 100 ILE A O 1
ATOM 779 N N . PHE A 1 101 ? 9.634 -7.370 -3.067 1.00 92.44 101 PHE A N 1
ATOM 780 C CA . PHE A 1 101 ? 8.586 -8.372 -3.021 1.00 92.44 101 PHE A CA 1
ATOM 781 C C . PHE A 1 101 ? 8.201 -8.752 -4.437 1.00 92.44 101 PHE A C 1
ATOM 783 O O . PHE A 1 101 ? 8.417 -7.992 -5.380 1.00 92.44 101 PHE A O 1
ATOM 790 N N . ASP A 1 102 ? 7.643 -9.940 -4.567 1.00 95.50 102 ASP A N 1
ATOM 791 C CA . ASP A 1 102 ? 7.099 -10.416 -5.820 1.00 95.50 102 ASP A CA 1
ATOM 792 C C . ASP A 1 102 ? 5.590 -10.123 -5.811 1.00 95.50 102 ASP A C 1
ATOM 794 O O . ASP A 1 102 ? 4.956 -10.076 -4.755 1.00 95.50 102 ASP A O 1
ATOM 798 N N . VAL A 1 103 ? 5.002 -9.888 -6.976 1.00 97.00 103 VAL A N 1
ATOM 799 C CA . VAL A 1 103 ? 3.570 -9.627 -7.124 1.00 97.00 103 VAL A CA 1
ATOM 800 C C . VAL A 1 103 ? 2.989 -10.584 -8.136 1.00 97.00 103 VAL A C 1
ATOM 802 O O . VAL A 1 103 ? 3.387 -10.557 -9.298 1.00 97.00 103 VAL A O 1
ATOM 805 N N . ASP A 1 104 ? 2.000 -11.357 -7.698 1.00 96.56 104 ASP A N 1
ATOM 806 C CA . ASP A 1 104 ? 1.093 -12.062 -8.598 1.00 96.56 104 ASP A CA 1
ATOM 807 C C . ASP A 1 104 ? 0.103 -11.031 -9.164 1.00 96.56 104 ASP A C 1
ATOM 809 O O . ASP A 1 104 ? -0.779 -10.545 -8.443 1.00 96.56 104 ASP A O 1
ATOM 813 N N . VAL A 1 105 ? 0.281 -10.642 -10.432 1.00 96.94 105 VAL A N 1
ATOM 814 C CA . VAL A 1 105 ? -0.514 -9.584 -11.074 1.00 96.94 105 VAL A CA 1
ATOM 815 C C . VAL A 1 105 ? -1.933 -10.087 -11.331 1.00 96.94 105 VAL A C 1
ATOM 817 O O . VAL A 1 105 ? -2.165 -10.931 -12.198 1.00 96.94 105 VAL A O 1
ATOM 820 N N . SER A 1 106 ? -2.893 -9.533 -10.595 1.00 96.25 106 SER A N 1
ATOM 821 C CA . SER A 1 106 ? -4.321 -9.815 -10.762 1.00 96.25 106 SER A CA 1
ATOM 822 C C . SER A 1 106 ? -4.890 -9.085 -11.972 1.00 96.25 106 SER A C 1
ATOM 824 O O . SER A 1 106 ? -5.621 -9.683 -12.757 1.00 96.25 106 SER A O 1
ATOM 826 N N . GLU A 1 107 ? -4.551 -7.804 -12.122 1.00 95.81 107 GLU A N 1
ATOM 827 C CA . GLU A 1 107 ? -5.019 -6.975 -13.228 1.00 95.81 107 GLU A CA 1
ATOM 828 C C . GLU A 1 107 ? -3.986 -5.912 -13.617 1.00 95.81 107 GLU A C 1
ATOM 830 O O . GLU A 1 107 ? -3.290 -5.355 -12.763 1.00 95.81 107 GLU A O 1
ATOM 835 N N . VAL A 1 108 ? -3.924 -5.592 -14.912 1.00 94.88 108 VAL A N 1
ATOM 836 C CA . VAL A 1 108 ? -3.155 -4.467 -15.453 1.00 94.88 108 VAL A CA 1
ATOM 837 C C . VAL A 1 108 ? -4.115 -3.344 -15.849 1.00 94.88 108 VAL A C 1
ATOM 839 O O . VAL A 1 108 ? -4.719 -3.374 -16.919 1.00 94.88 108 VAL A O 1
ATOM 842 N N . LEU A 1 109 ? -4.224 -2.314 -15.007 1.00 93.31 109 LEU A N 1
ATOM 843 C CA . LEU A 1 109 ? -5.099 -1.158 -15.247 1.00 93.31 109 LEU A CA 1
ATOM 844 C C . LEU A 1 109 ? -4.546 -0.240 -16.340 1.00 93.31 109 LEU A C 1
ATOM 846 O O . LEU A 1 109 ? -5.295 0.337 -17.128 1.00 93.31 109 LEU A O 1
ATOM 850 N N . ALA A 1 110 ? -3.221 -0.104 -16.393 1.00 89.19 110 ALA A N 1
ATOM 851 C CA . ALA A 1 110 ? -2.528 0.613 -17.451 1.00 89.19 110 ALA A CA 1
ATOM 852 C C . ALA A 1 110 ? -1.098 0.091 -17.599 1.00 89.19 110 ALA A C 1
ATOM 854 O O . ALA A 1 110 ? -0.354 0.021 -16.629 1.00 89.19 110 ALA A O 1
ATOM 855 N N . CYS A 1 111 ? -0.672 -0.221 -18.818 1.00 85.00 111 CYS A N 1
ATOM 856 C CA . CYS A 1 111 ? 0.722 -0.533 -19.116 1.00 85.00 111 CYS A CA 1
ATOM 857 C C . CYS A 1 111 ? 1.051 -0.023 -20.514 1.00 85.00 111 CYS A C 1
ATOM 859 O O . CYS A 1 111 ? 0.392 -0.385 -21.489 1.00 85.00 111 CYS A O 1
ATOM 861 N N . ARG A 1 112 ? 2.058 0.846 -20.618 1.00 70.75 112 ARG A N 1
ATOM 862 C CA . ARG A 1 112 ? 2.462 1.441 -21.901 1.00 70.75 112 ARG A CA 1
ATOM 863 C C . ARG A 1 112 ? 3.739 0.845 -22.476 1.00 70.75 112 ARG A C 1
ATOM 865 O O . ARG A 1 112 ? 3.898 0.872 -23.693 1.00 70.75 112 ARG A O 1
ATOM 872 N N . SER A 1 113 ? 4.602 0.274 -21.636 1.00 68.44 113 SER A N 1
ATOM 873 C CA . SER A 1 113 ? 5.767 -0.504 -22.077 1.00 68.44 113 SER A CA 1
ATOM 874 C C . SER A 1 113 ? 5.347 -1.798 -22.791 1.00 68.44 113 SER A C 1
ATOM 876 O O . SER A 1 113 ? 6.052 -2.284 -23.671 1.00 68.44 113 SER A O 1
ATOM 878 N N . GLY A 1 114 ? 4.177 -2.348 -22.435 1.00 67.06 114 GLY A N 1
ATOM 879 C CA . GLY A 1 114 ? 3.669 -3.630 -22.933 1.00 67.06 114 GLY A CA 1
ATOM 880 C C . GLY A 1 114 ? 4.409 -4.852 -22.376 1.00 67.06 114 GLY A C 1
ATOM 881 O O . GLY A 1 114 ? 4.177 -5.961 -22.857 1.00 67.06 114 GLY A O 1
ATOM 882 N N . SER A 1 115 ? 5.298 -4.654 -21.396 1.00 77.44 115 SER A N 1
ATOM 883 C CA . SER A 1 115 ? 6.171 -5.691 -20.833 1.00 77.44 115 SER A CA 1
ATOM 884 C C . SER A 1 115 ? 5.526 -6.533 -19.731 1.00 77.44 115 SER A C 1
ATOM 886 O O . SER A 1 115 ? 6.058 -7.590 -19.418 1.00 77.44 115 SER A O 1
ATOM 888 N N . ILE A 1 116 ? 4.399 -6.087 -19.169 1.00 88.88 116 ILE A N 1
AT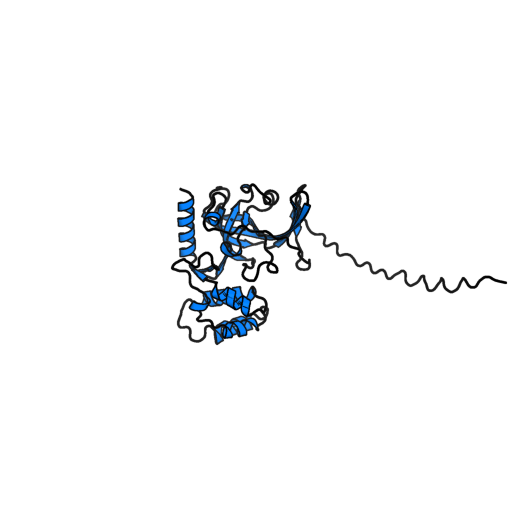OM 889 C CA . ILE A 1 116 ? 3.733 -6.720 -18.022 1.00 88.88 116 ILE A CA 1
ATOM 890 C C . ILE A 1 116 ? 2.275 -7.012 -18.379 1.00 88.88 116 ILE A C 1
ATOM 892 O O . ILE A 1 116 ? 1.582 -6.161 -18.945 1.00 88.88 116 ILE A O 1
ATOM 896 N N . GLN A 1 117 ? 1.823 -8.220 -18.057 1.00 91.25 117 GLN A N 1
ATOM 897 C CA . GLN A 1 117 ? 0.504 -8.761 -18.368 1.00 91.25 117 GLN A CA 1
ATOM 898 C C . GLN A 1 117 ? -0.172 -9.342 -17.120 1.00 91.25 117 GLN A C 1
ATOM 900 O O . GLN A 1 117 ? 0.454 -9.614 -16.098 1.00 91.25 117 GLN A O 1
ATOM 905 N N . GLU A 1 118 ? -1.487 -9.536 -17.210 1.00 93.44 118 GLU A N 1
ATOM 906 C CA . GLU A 1 118 ? -2.252 -10.231 -16.175 1.00 93.44 118 GLU A CA 1
ATOM 907 C C . GLU A 1 118 ? -1.740 -11.665 -15.993 1.00 93.44 118 GLU A C 1
ATOM 909 O O . GLU A 1 118 ? -1.540 -12.396 -16.967 1.00 93.44 118 GLU A O 1
ATOM 914 N N . GLY A 1 119 ? -1.567 -12.080 -14.739 1.00 92.44 119 GLY A N 1
ATOM 915 C CA . GLY A 1 119 ? -1.025 -13.386 -14.375 1.00 92.44 119 GLY A CA 1
ATOM 916 C C . GLY A 1 119 ? 0.502 -13.480 -14.394 1.00 92.44 119 GLY A C 1
ATOM 917 O O . GLY A 1 119 ? 1.024 -14.547 -14.064 1.00 92.44 119 GLY A O 1
ATOM 918 N N . ASP A 1 120 ? 1.214 -12.408 -14.751 1.00 94.88 120 ASP A N 1
ATOM 919 C CA . ASP A 1 120 ? 2.662 -12.346 -14.562 1.00 94.88 120 ASP A CA 1
ATOM 920 C C . ASP A 1 120 ? 3.013 -12.317 -13.069 1.00 94.88 120 ASP A C 1
ATOM 922 O O . ASP A 1 120 ? 2.252 -11.821 -12.234 1.00 94.88 120 ASP A O 1
ATOM 926 N N . VAL A 1 121 ? 4.203 -12.829 -12.750 1.00 95.44 121 VAL A N 1
ATOM 927 C CA . VAL A 1 121 ? 4.840 -12.644 -11.444 1.00 95.44 121 VAL A CA 1
ATOM 928 C C . VAL A 1 121 ? 6.009 -11.698 -11.642 1.00 95.44 121 VAL A C 1
ATOM 930 O O . VAL A 1 121 ? 6.959 -12.053 -12.341 1.00 95.44 121 VAL A O 1
ATOM 933 N N . ILE A 1 122 ? 5.930 -10.509 -11.050 1.00 94.19 122 ILE A N 1
ATOM 934 C CA . ILE A 1 122 ? 6.955 -9.470 -11.200 1.00 94.19 122 ILE A CA 1
ATOM 935 C C . ILE A 1 122 ? 7.606 -9.136 -9.862 1.00 94.19 122 ILE A C 1
ATOM 937 O O . ILE A 1 122 ? 6.955 -9.167 -8.823 1.00 94.19 122 ILE A O 1
ATOM 941 N N . THR A 1 123 ? 8.881 -8.772 -9.887 1.00 92.88 123 THR A N 1
ATOM 942 C CA . THR A 1 123 ? 9.642 -8.317 -8.723 1.00 92.88 123 THR A CA 1
ATOM 943 C C . THR A 1 123 ? 9.582 -6.796 -8.625 1.00 92.88 123 THR A C 1
ATOM 945 O O . THR A 1 123 ? 9.986 -6.085 -9.547 1.00 92.88 123 THR A O 1
ATOM 948 N N . ILE A 1 124 ? 9.121 -6.280 -7.487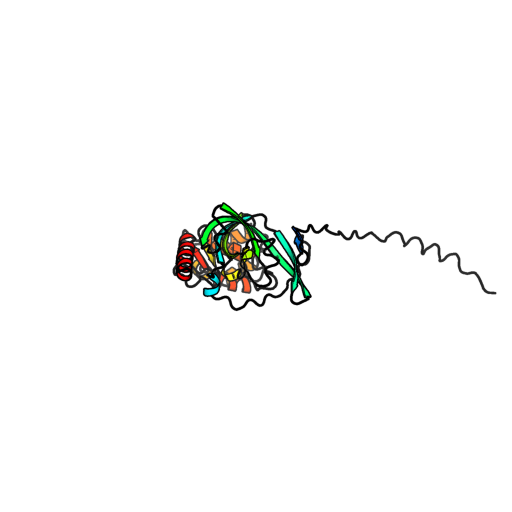 1.00 91.25 124 ILE A N 1
ATOM 949 C CA . ILE A 1 124 ? 8.991 -4.847 -7.216 1.00 91.25 124 ILE A CA 1
ATOM 950 C C . ILE A 1 124 ? 9.970 -4.431 -6.119 1.00 91.25 124 ILE A C 1
ATOM 952 O O . ILE A 1 124 ? 10.044 -5.056 -5.062 1.00 91.25 124 ILE A O 1
ATOM 956 N N . GLY A 1 125 ? 10.708 -3.349 -6.369 1.00 87.19 125 GLY A N 1
ATOM 957 C CA . GLY A 1 125 ? 11.558 -2.677 -5.389 1.00 87.19 125 GLY A CA 1
ATOM 958 C C . GLY A 1 125 ? 10.937 -1.378 -4.884 1.00 87.19 125 GLY A C 1
ATOM 959 O O . GLY A 1 125 ? 10.352 -0.608 -5.653 1.00 87.19 125 GLY A O 1
ATOM 960 N N . VAL A 1 126 ? 11.078 -1.116 -3.583 1.00 82.19 126 VAL A N 1
ATOM 961 C CA . VAL A 1 126 ? 10.595 0.123 -2.969 1.00 82.19 126 VAL A CA 1
ATOM 962 C C . VAL A 1 126 ? 11.588 0.654 -1.938 1.00 82.19 126 VAL A C 1
ATOM 964 O O . VAL A 1 126 ? 11.949 -0.035 -0.981 1.00 82.19 126 VAL A O 1
ATOM 967 N N . GLY A 1 127 ? 12.022 1.902 -2.133 1.00 72.00 127 GLY A N 1
ATOM 968 C CA . GLY A 1 127 ? 12.995 2.580 -1.278 1.00 72.00 127 GLY A CA 1
ATOM 969 C C . GLY A 1 127 ? 12.348 3.565 -0.307 1.00 72.00 127 GLY A C 1
ATOM 970 O O . GLY A 1 127 ? 12.196 4.743 -0.625 1.00 72.00 127 GLY A O 1
ATOM 971 N N . TYR A 1 128 ? 11.999 3.116 0.899 1.00 62.34 128 TYR A N 1
ATOM 972 C CA . TYR A 1 128 ? 11.720 4.017 2.020 1.00 62.34 128 TYR A CA 1
ATOM 973 C C . TYR A 1 128 ? 12.111 3.412 3.361 1.00 62.34 128 TYR A C 1
ATOM 975 O O . TYR A 1 128 ? 12.147 2.200 3.545 1.00 62.34 128 TYR A O 1
ATOM 983 N N . ASN A 1 129 ? 12.361 4.312 4.310 1.00 51.75 129 ASN A N 1
ATOM 984 C CA . ASN A 1 129 ? 12.571 3.997 5.712 1.00 51.75 129 ASN A CA 1
ATOM 985 C C . ASN A 1 129 ? 11.409 4.558 6.544 1.00 51.75 129 ASN A C 1
ATOM 987 O O . ASN A 1 129 ? 11.188 5.775 6.533 1.00 51.75 129 ASN A O 1
ATOM 991 N N . MET A 1 130 ? 10.733 3.688 7.299 1.00 48.22 130 MET A N 1
ATOM 992 C CA . MET A 1 130 ? 9.706 4.071 8.279 1.00 48.22 130 MET A CA 1
ATOM 993 C C . MET A 1 130 ? 10.251 5.007 9.379 1.00 48.22 130 MET A C 1
ATOM 995 O O . MET A 1 130 ? 9.505 5.828 9.893 1.00 48.22 130 MET A O 1
ATOM 999 N N . ASP A 1 131 ? 11.554 4.965 9.687 1.00 44.16 131 ASP A N 1
ATOM 1000 C CA . ASP A 1 131 ? 12.199 5.832 10.690 1.00 44.16 131 ASP A CA 1
ATOM 1001 C C . ASP A 1 131 ? 12.500 7.256 10.178 1.00 44.16 131 ASP A C 1
ATOM 1003 O O . ASP A 1 131 ? 12.817 8.151 10.965 1.00 44.16 131 ASP A O 1
ATOM 1007 N N . LYS A 1 132 ? 12.491 7.480 8.853 1.00 43.31 132 LYS A N 1
ATOM 1008 C CA . LYS A 1 132 ? 12.958 8.736 8.223 1.00 43.31 132 LYS A CA 1
ATOM 1009 C C . LYS A 1 132 ? 11.838 9.538 7.574 1.00 43.31 132 LYS A C 1
ATOM 1011 O O . LYS A 1 132 ? 11.900 10.768 7.550 1.00 43.31 132 LYS A O 1
ATOM 1016 N N . TYR A 1 133 ? 10.838 8.852 7.035 1.00 50.09 133 TYR A N 1
ATOM 1017 C CA . TYR A 1 133 ? 9.642 9.472 6.490 1.00 50.09 133 TYR A CA 1
ATOM 1018 C C . TYR A 1 133 ? 8.544 9.333 7.535 1.00 50.09 133 TYR A C 1
ATOM 1020 O O . TYR A 1 133 ? 8.108 8.225 7.824 1.00 50.09 133 TYR A O 1
ATOM 1028 N N . GLY A 1 134 ? 8.161 10.467 8.129 1.00 52.31 134 GLY A N 1
ATOM 1029 C CA . GLY A 1 134 ? 7.150 10.525 9.179 1.00 52.31 134 GLY A CA 1
ATOM 1030 C C . GLY A 1 134 ? 5.899 9.742 8.792 1.00 52.31 134 GLY A C 1
ATOM 1031 O O . GLY A 1 134 ? 5.274 10.033 7.775 1.00 52.31 134 GLY A O 1
ATOM 1032 N N . GLU A 1 135 ? 5.630 8.731 9.607 1.00 60.38 135 GLU A N 1
ATOM 1033 C CA . GLU A 1 135 ? 4.383 8.022 9.878 1.00 60.38 135 GLU A CA 1
ATOM 1034 C C . GLU A 1 135 ? 3.290 8.109 8.801 1.00 60.38 135 GLU A C 1
ATOM 1036 O O . GLU A 1 135 ? 2.613 9.123 8.626 1.00 60.38 135 GLU A O 1
ATOM 1041 N N . GLY A 1 136 ? 3.087 6.992 8.098 1.00 64.69 136 GLY A N 1
ATOM 1042 C CA . GLY A 1 136 ? 1.949 6.819 7.195 1.00 64.69 136 GLY A CA 1
ATOM 1043 C C . GLY A 1 136 ? 2.190 5.904 6.008 1.00 64.69 136 GLY A C 1
ATOM 1044 O O . GLY A 1 136 ? 1.221 5.463 5.392 1.00 64.69 136 GLY A O 1
ATOM 1045 N N . LEU A 1 137 ? 3.451 5.590 5.702 1.00 78.69 137 LEU A N 1
ATOM 1046 C CA . LEU A 1 137 ? 3.779 4.714 4.583 1.00 78.69 137 LEU A CA 1
ATOM 1047 C C . LEU A 1 137 ? 3.167 3.315 4.773 1.00 78.69 137 LEU A C 1
ATOM 1049 O O . LEU A 1 137 ? 3.105 2.831 5.907 1.00 78.69 137 LEU A O 1
ATOM 1053 N N . PRO A 1 138 ? 2.708 2.680 3.682 1.00 81.94 138 PRO A N 1
ATOM 1054 C CA . PRO A 1 138 ? 2.232 1.305 3.708 1.00 81.94 138 PRO A CA 1
ATOM 1055 C C . PRO A 1 138 ? 3.242 0.344 4.343 1.00 81.94 138 PRO A C 1
ATOM 1057 O O . PRO A 1 138 ? 4.454 0.527 4.206 1.00 81.94 138 PRO A O 1
ATOM 1060 N N . ILE A 1 139 ? 2.765 -0.708 5.003 1.00 85.19 139 ILE A N 1
ATOM 1061 C CA . ILE A 1 139 ? 3.621 -1.820 5.436 1.00 85.19 139 ILE A CA 1
ATOM 1062 C C . ILE A 1 139 ? 3.413 -2.958 4.440 1.00 85.19 139 ILE A C 1
ATOM 1064 O O . ILE A 1 139 ? 2.326 -3.533 4.341 1.00 85.19 139 ILE A O 1
ATOM 1068 N N . ILE A 1 140 ? 4.466 -3.288 3.690 1.00 87.94 140 ILE A N 1
ATOM 1069 C CA . ILE A 1 140 ? 4.430 -4.385 2.719 1.00 87.94 140 ILE A CA 1
ATOM 1070 C C . ILE A 1 140 ? 4.304 -5.700 3.493 1.00 87.94 140 ILE A C 1
ATOM 1072 O O . ILE A 1 140 ? 5.206 -6.084 4.237 1.00 87.94 140 ILE A O 1
ATOM 1076 N N . THR A 1 141 ? 3.164 -6.367 3.332 1.00 89.06 141 THR A N 1
ATOM 1077 C CA . THR A 1 141 ? 2.764 -7.541 4.106 1.00 89.06 141 THR A CA 1
ATOM 1078 C C . THR A 1 141 ? 2.528 -8.715 3.165 1.00 89.06 141 THR A C 1
ATOM 1080 O O . THR A 1 141 ? 1.823 -8.592 2.166 1.00 89.06 141 THR A O 1
ATOM 1083 N N . GLU A 1 142 ? 3.108 -9.868 3.497 1.00 92.38 142 GLU A N 1
ATOM 1084 C CA . GLU A 1 142 ? 2.927 -11.114 2.747 1.00 92.38 142 GLU A CA 1
ATOM 1085 C C . GLU A 1 142 ? 1.434 -11.477 2.638 1.00 92.38 142 GLU A C 1
ATOM 1087 O O . GLU A 1 142 ? 0.721 -11.531 3.642 1.00 92.38 142 GLU A O 1
ATOM 1092 N N . GLY A 1 143 ? 0.963 -11.740 1.419 1.00 94.62 143 GLY A N 1
ATOM 1093 C CA . GLY A 1 143 ? -0.423 -12.102 1.122 1.00 94.62 143 GLY A CA 1
ATOM 1094 C C . GLY A 1 143 ? -1.406 -10.928 1.070 1.00 94.62 143 GLY A C 1
ATOM 1095 O O . GLY A 1 143 ? -2.578 -11.146 0.758 1.00 94.62 143 GLY A O 1
ATOM 1096 N N . ALA A 1 144 ? -0.971 -9.694 1.345 1.00 94.38 144 ALA A N 1
ATOM 1097 C CA . ALA A 1 144 ? -1.820 -8.518 1.190 1.00 94.38 144 ALA A CA 1
ATOM 1098 C C . ALA A 1 144 ? -1.962 -8.125 -0.289 1.00 94.38 144 ALA A C 1
ATOM 1100 O O . ALA A 1 144 ? -1.066 -8.347 -1.106 1.00 94.38 144 ALA A O 1
ATOM 1101 N N . SER A 1 145 ? -3.117 -7.555 -0.634 1.00 96.88 145 SER A N 1
ATOM 1102 C CA . SER A 1 145 ? -3.409 -7.069 -1.985 1.00 96.88 145 SER A CA 1
ATOM 1103 C C . SER A 1 145 ? -3.211 -5.563 -2.077 1.00 96.88 145 SER A C 1
ATOM 1105 O O . SER A 1 145 ? -3.561 -4.832 -1.149 1.00 96.88 145 SER A O 1
ATOM 1107 N N . TYR A 1 146 ? -2.708 -5.099 -3.215 1.00 97.31 146 TYR A N 1
ATOM 1108 C CA . TYR A 1 146 ? -2.371 -3.696 -3.427 1.00 97.31 146 TYR A CA 1
ATOM 1109 C C . TYR A 1 146 ? -2.843 -3.195 -4.790 1.00 97.31 146 TYR A C 1
ATOM 1111 O O . TYR A 1 146 ? -2.941 -3.974 -5.739 1.00 97.31 146 TYR A O 1
ATOM 1119 N N . LEU A 1 147 ? -3.087 -1.887 -4.881 1.00 97.44 147 LEU A N 1
ATOM 1120 C CA . LEU A 1 147 ? -3.037 -1.119 -6.125 1.00 97.44 147 LEU A CA 1
ATOM 1121 C C . LEU A 1 147 ? -1.703 -0.369 -6.150 1.00 97.44 147 LEU A C 1
ATOM 1123 O O . LEU A 1 147 ? -1.355 0.347 -5.209 1.00 97.44 147 LEU A O 1
ATOM 1127 N N . MET A 1 148 ? -0.940 -0.579 -7.214 1.00 94.75 148 MET A N 1
ATOM 1128 C CA . MET A 1 148 ? 0.444 -0.141 -7.339 1.00 94.75 148 MET A CA 1
ATOM 1129 C C . MET A 1 148 ? 0.630 0.657 -8.619 1.00 94.75 148 MET A C 1
ATOM 1131 O O . MET A 1 148 ? 0.301 0.176 -9.702 1.00 94.75 148 MET A O 1
ATOM 1135 N N . PHE A 1 149 ? 1.220 1.844 -8.497 1.00 91.38 149 PHE A N 1
ATOM 1136 C CA . PHE A 1 149 ? 1.771 2.575 -9.632 1.00 91.38 149 PHE A CA 1
ATOM 1137 C C . PHE A 1 149 ? 3.285 2.412 -9.584 1.00 91.38 149 PHE A C 1
ATOM 1139 O O . PHE A 1 149 ? 3.962 2.931 -8.689 1.00 91.38 149 PHE A O 1
ATOM 1146 N N . CYS A 1 150 ? 3.815 1.678 -10.550 1.00 87.31 150 CYS A N 1
ATOM 1147 C CA . CYS A 1 150 ? 5.226 1.357 -10.628 1.00 87.31 150 CYS A CA 1
ATOM 1148 C C . CYS A 1 150 ? 5.829 1.934 -11.895 1.00 87.31 150 CYS A C 1
ATOM 1150 O O . CYS A 1 150 ? 5.185 2.018 -12.935 1.00 87.31 150 CYS A O 1
ATOM 1152 N N . TYR A 1 151 ? 7.101 2.282 -11.826 1.00 83.38 151 TYR A N 1
ATOM 1153 C CA . TYR A 1 151 ? 7.901 2.552 -13.004 1.00 83.38 151 TYR A CA 1
ATOM 1154 C C . TYR A 1 151 ? 8.551 1.254 -13.454 1.00 83.38 151 TYR A C 1
ATOM 1156 O O . TYR A 1 151 ? 9.169 0.572 -12.637 1.00 83.38 151 TYR A O 1
ATOM 1164 N N . VAL A 1 152 ? 8.435 0.933 -14.740 1.00 83.56 152 VAL A N 1
ATOM 1165 C CA . VAL A 1 152 ? 9.166 -0.192 -15.331 1.00 83.56 152 VAL A CA 1
ATOM 1166 C C . VAL A 1 152 ? 10.652 0.125 -15.251 1.00 83.56 152 VAL A C 1
ATOM 1168 O O . VAL A 1 152 ? 11.084 1.168 -15.749 1.00 83.56 152 VAL A O 1
ATOM 1171 N N . ALA A 1 153 ? 11.418 -0.736 -14.584 1.00 80.44 153 ALA A N 1
ATOM 1172 C CA . ALA A 1 153 ? 12.801 -0.431 -14.238 1.00 80.44 153 ALA A CA 1
ATOM 1173 C C . ALA A 1 153 ? 13.695 -0.328 -15.487 1.00 80.44 153 ALA A C 1
ATOM 1175 O O . ALA A 1 153 ? 14.509 0.589 -15.572 1.00 80.44 153 ALA A O 1
ATOM 1176 N N . GLU A 1 154 ? 13.470 -1.186 -16.492 1.00 76.94 154 GLU A N 1
ATOM 1177 C CA . GLU A 1 154 ? 14.176 -1.158 -17.787 1.00 76.94 154 GLU A CA 1
ATOM 1178 C C . GLU A 1 154 ? 14.013 0.185 -18.531 1.00 76.94 154 GLU A C 1
ATOM 1180 O O . GLU A 1 154 ? 14.907 0.606 -19.263 1.00 76.94 154 GLU A O 1
ATOM 1185 N N . ASP A 1 155 ? 12.901 0.894 -18.313 1.00 72.50 155 ASP A N 1
ATOM 1186 C CA . ASP A 1 155 ? 12.572 2.136 -19.021 1.00 72.50 155 ASP A CA 1
ATOM 1187 C C . ASP A 1 155 ? 13.100 3.410 -18.322 1.00 72.50 155 ASP A C 1
ATOM 1189 O O . ASP A 1 155 ? 12.859 4.526 -18.803 1.00 72.50 155 ASP A O 1
ATOM 1193 N N . GLN A 1 156 ? 13.776 3.290 -17.172 1.00 67.44 156 GLN A N 1
ATOM 1194 C CA . GLN A 1 156 ? 14.296 4.433 -16.411 1.00 67.44 156 GLN A CA 1
ATOM 1195 C C . GLN A 1 156 ? 15.743 4.771 -16.801 1.00 67.44 156 GLN A C 1
ATOM 1197 O O . GLN A 1 156 ? 16.619 3.919 -16.769 1.00 67.44 156 GLN A O 1
ATOM 1202 N N . GLU A 1 157 ? 16.01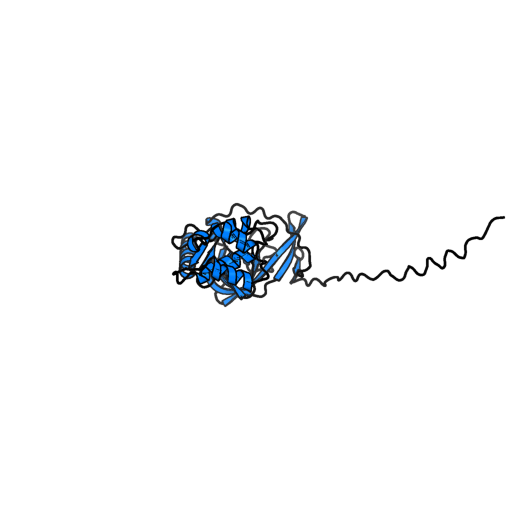4 6.039 -17.137 1.00 55.25 157 GLU A N 1
ATOM 1203 C CA . GLU A 1 157 ? 17.329 6.489 -17.640 1.00 55.25 157 GLU A CA 1
ATOM 1204 C C . GLU A 1 157 ? 18.325 6.956 -16.544 1.00 55.25 157 GLU A C 1
ATOM 1206 O O . GLU A 1 157 ? 19.483 7.207 -16.866 1.00 55.25 157 GLU A O 1
ATOM 1211 N N . ASN A 1 158 ? 17.932 7.063 -15.263 1.00 50.66 158 ASN A N 1
ATOM 1212 C CA . ASN A 1 158 ? 18.779 7.574 -14.158 1.00 50.66 158 ASN A CA 1
ATOM 1213 C C . ASN A 1 158 ? 18.755 6.639 -12.937 1.00 50.66 158 ASN A C 1
ATOM 1215 O O . ASN A 1 158 ? 17.684 6.099 -12.688 1.00 50.66 158 ASN A O 1
ATOM 1219 N N . ASP A 1 159 ? 19.878 6.530 -12.194 1.00 46.09 159 ASP A N 1
ATOM 1220 C CA . ASP A 1 159 ? 20.223 5.821 -10.920 1.00 46.09 159 ASP A CA 1
ATOM 1221 C C . ASP A 1 159 ? 19.637 4.414 -10.651 1.00 46.09 159 ASP A C 1
ATOM 1223 O O . ASP A 1 159 ? 20.312 3.534 -10.134 1.00 46.09 159 ASP A O 1
ATOM 1227 N N . VAL A 1 160 ? 18.400 4.170 -11.062 1.00 50.88 160 VAL A N 1
ATOM 1228 C CA . VAL A 1 160 ? 17.631 2.922 -11.047 1.00 50.88 160 VAL A CA 1
ATOM 1229 C C . VAL A 1 160 ? 18.136 1.903 -12.085 1.00 50.88 160 VAL A C 1
ATOM 1231 O O . VAL A 1 160 ? 17.821 0.723 -11.966 1.00 50.88 160 VAL A O 1
ATOM 1234 N N . LEU A 1 161 ? 18.950 2.318 -13.069 1.00 48.62 161 LEU A N 1
ATOM 1235 C CA . LEU A 1 161 ? 19.466 1.453 -14.150 1.00 48.62 161 LEU A CA 1
ATOM 1236 C C . LEU A 1 161 ? 20.147 0.182 -13.636 1.00 48.62 161 LEU A C 1
ATOM 1238 O O . LEU A 1 161 ? 19.997 -0.878 -14.233 1.00 48.62 161 LEU A O 1
ATOM 1242 N N . GLU A 1 162 ? 20.881 0.267 -12.530 1.00 52.34 162 GLU A N 1
ATOM 1243 C CA . GLU A 1 162 ? 21.606 -0.896 -12.021 1.00 52.34 162 GLU A CA 1
ATOM 1244 C C . GLU A 1 162 ? 20.724 -1.813 -11.147 1.00 52.34 162 GLU A C 1
ATOM 1246 O O . GLU A 1 162 ? 21.017 -2.998 -10.996 1.00 52.34 162 GLU A O 1
ATOM 1251 N N . LEU A 1 163 ? 19.592 -1.302 -10.642 1.00 57.44 163 LEU A N 1
ATOM 1252 C CA . LEU A 1 163 ? 18.531 -2.111 -10.031 1.00 57.44 163 LEU A CA 1
ATOM 1253 C C . LEU A 1 163 ? 17.595 -2.743 -11.065 1.00 57.44 163 LEU A C 1
ATOM 1255 O O . LEU A 1 163 ? 16.988 -3.768 -10.762 1.00 57.44 163 LEU A O 1
ATOM 1259 N N . ALA A 1 164 ? 17.505 -2.188 -12.277 1.00 57.34 164 ALA A N 1
ATOM 1260 C CA . ALA A 1 164 ? 16.684 -2.727 -13.363 1.00 57.34 164 ALA A CA 1
ATOM 1261 C C . ALA A 1 164 ? 17.096 -4.139 -13.810 1.00 57.34 164 ALA A C 1
ATOM 1263 O O . ALA A 1 164 ? 16.301 -4.852 -14.411 1.00 57.34 164 ALA A O 1
ATOM 1264 N N . GLU A 1 165 ? 18.320 -4.573 -13.498 1.00 66.19 165 GLU A N 1
ATOM 1265 C CA . GLU A 1 165 ? 18.763 -5.951 -13.746 1.00 66.19 165 GLU A CA 1
ATOM 1266 C C . GLU A 1 165 ? 18.232 -6.952 -12.701 1.00 66.19 165 GLU A C 1
ATOM 1268 O O . GLU A 1 165 ? 18.368 -8.163 -12.888 1.00 66.19 165 GLU A O 1
ATOM 1273 N N . TYR A 1 166 ? 17.641 -6.466 -11.605 1.00 73.69 166 TYR A N 1
ATOM 1274 C CA . TYR A 1 166 ? 17.163 -7.291 -10.495 1.00 73.69 166 TYR A CA 1
ATOM 1275 C C . TYR A 1 166 ? 15.673 -7.103 -10.161 1.00 73.69 166 TYR A C 1
ATOM 1277 O O . TYR A 1 166 ? 15.026 -8.068 -9.756 1.00 73.69 166 TYR A O 1
ATOM 1285 N N . VAL A 1 167 ? 15.115 -5.898 -10.317 1.00 84.12 167 VAL A N 1
ATOM 1286 C CA . VAL A 1 167 ? 13.672 -5.644 -10.161 1.00 84.12 167 VAL A CA 1
ATOM 1287 C C . VAL A 1 167 ? 13.040 -5.331 -11.511 1.00 84.12 167 VAL A C 1
ATOM 1289 O O . VAL A 1 167 ? 13.616 -4.602 -12.313 1.00 84.12 167 VAL A O 1
ATOM 1292 N N . ASP A 1 168 ? 11.823 -5.818 -11.735 1.00 88.12 168 ASP A N 1
ATOM 1293 C CA . ASP A 1 168 ? 11.036 -5.479 -12.925 1.00 88.12 168 ASP A CA 1
ATOM 1294 C C . ASP A 1 168 ? 10.447 -4.065 -12.806 1.00 88.12 168 ASP A C 1
ATOM 1296 O O . ASP A 1 168 ? 10.250 -3.352 -13.794 1.00 88.12 168 ASP A O 1
ATOM 1300 N N . CYS A 1 169 ? 10.143 -3.653 -11.572 1.00 87.88 169 CYS A N 1
ATOM 1301 C CA . CYS A 1 169 ? 9.387 -2.445 -11.273 1.00 87.88 169 CYS A CA 1
ATOM 1302 C C . CYS A 1 169 ? 9.881 -1.726 -10.015 1.00 87.88 169 CYS A C 1
ATOM 1304 O O . CYS A 1 169 ? 10.342 -2.345 -9.057 1.00 87.88 169 CYS A O 1
ATOM 1306 N N . TRP A 1 170 ? 9.718 -0.401 -9.996 1.00 85.12 170 TRP A N 1
ATOM 1307 C CA . TRP A 1 170 ? 10.078 0.454 -8.865 1.00 85.12 170 TRP A CA 1
ATOM 1308 C C . TRP A 1 170 ? 8.931 1.375 -8.441 1.00 85.12 170 TRP A C 1
ATOM 1310 O O . TRP A 1 170 ? 8.311 2.026 -9.285 1.00 85.12 170 TRP A O 1
ATOM 1320 N N . ILE A 1 171 ? 8.670 1.490 -7.135 1.00 84.81 171 ILE A N 1
ATOM 1321 C CA . ILE A 1 171 ? 7.702 2.461 -6.592 1.00 84.81 171 ILE A CA 1
ATOM 1322 C C . ILE A 1 171 ? 8.442 3.687 -6.058 1.00 84.81 171 ILE A C 1
ATOM 1324 O O . ILE A 1 171 ? 9.233 3.607 -5.121 1.00 84.81 171 ILE A O 1
ATOM 1328 N N . SER A 1 172 ? 8.133 4.848 -6.637 1.00 76.00 172 SER A N 1
ATOM 1329 C CA . SER A 1 172 ? 8.784 6.120 -6.305 1.00 76.00 172 SER A CA 1
ATOM 1330 C C . SER A 1 172 ? 8.013 6.949 -5.264 1.00 76.00 172 SER A C 1
ATOM 1332 O O . SER A 1 172 ? 8.587 7.753 -4.544 1.00 76.00 172 SER A O 1
ATOM 1334 N N . ALA A 1 173 ? 6.690 6.794 -5.194 1.00 79.00 173 ALA A N 1
ATOM 1335 C CA . ALA A 1 173 ? 5.824 7.589 -4.322 1.00 79.00 173 ALA A CA 1
ATOM 1336 C C . ALA A 1 173 ? 4.921 6.676 -3.476 1.00 79.00 173 ALA A C 1
ATOM 1338 O O . ALA A 1 173 ? 3.699 6.722 -3.604 1.00 79.00 173 ALA A O 1
ATOM 1339 N N . PRO A 1 174 ? 5.498 5.829 -2.603 1.00 82.31 174 PRO A N 1
ATOM 1340 C CA . PRO A 1 174 ? 4.754 4.815 -1.848 1.00 82.31 174 PRO A CA 1
ATOM 1341 C C . PRO A 1 174 ? 3.693 5.408 -0.912 1.00 82.31 174 PRO A C 1
ATOM 1343 O O . PRO A 1 174 ? 2.714 4.749 -0.594 1.00 82.31 174 PRO A O 1
ATOM 1346 N N . LYS A 1 175 ? 3.847 6.665 -0.486 1.00 81.31 175 LYS A N 1
ATOM 1347 C CA . LYS A 1 175 ? 2.826 7.366 0.301 1.00 81.31 175 LYS A CA 1
ATOM 1348 C C . LYS A 1 175 ? 1.528 7.583 -0.490 1.00 81.31 175 LYS A C 1
ATOM 1350 O O . LYS A 1 175 ? 0.439 7.497 0.069 1.00 81.31 175 LYS A O 1
ATOM 1355 N N . ASP A 1 176 ? 1.667 7.944 -1.760 1.00 82.44 176 ASP A N 1
ATOM 1356 C CA . ASP A 1 176 ? 0.587 8.513 -2.565 1.00 82.44 176 ASP A CA 1
ATOM 1357 C C . ASP A 1 176 ? 0.029 7.498 -3.576 1.00 82.44 176 ASP A C 1
ATOM 1359 O O . ASP A 1 176 ? -1.154 7.548 -3.903 1.00 82.44 176 ASP A O 1
ATOM 1363 N N . LEU A 1 177 ? 0.864 6.558 -4.036 1.00 87.88 177 LEU A N 1
ATOM 1364 C CA . LEU A 1 177 ? 0.569 5.653 -5.150 1.00 87.88 177 LEU A CA 1
ATOM 1365 C C . LEU A 1 177 ? 0.726 4.155 -4.842 1.00 87.88 177 LEU A C 1
ATOM 1367 O O . LEU A 1 177 ? 0.690 3.324 -5.752 1.00 87.88 177 LEU A O 1
ATOM 1371 N N . PHE A 1 178 ? 0.948 3.793 -3.582 1.00 91.44 178 PHE A N 1
ATOM 1372 C CA . PHE A 1 178 ? 0.952 2.399 -3.158 1.00 91.44 178 PHE A CA 1
ATOM 1373 C C . PHE A 1 178 ? -0.160 2.207 -2.138 1.00 91.44 178 PHE A C 1
ATOM 1375 O O . PHE A 1 178 ? -0.077 2.683 -1.009 1.00 91.44 178 PHE A O 1
ATOM 1382 N N . LEU A 1 179 ? -1.249 1.584 -2.576 1.00 94.38 179 LEU A N 1
ATOM 1383 C CA . LEU A 1 179 ? -2.500 1.559 -1.832 1.00 94.38 179 LEU A CA 1
ATOM 1384 C C . LEU A 1 179 ? -2.797 0.141 -1.362 1.00 94.38 179 LEU A C 1
ATOM 1386 O O . LEU A 1 179 ? -2.968 -0.770 -2.171 1.00 94.38 179 LEU A O 1
ATOM 1390 N N . GLU A 1 180 ? -2.879 -0.032 -0.046 1.00 94.56 180 GLU A N 1
ATOM 1391 C CA . GLU A 1 180 ? -3.305 -1.282 0.585 1.00 94.56 180 GLU A CA 1
ATOM 1392 C C . GLU A 1 180 ? -4.805 -1.497 0.368 1.00 94.56 180 GLU A C 1
ATOM 1394 O O . GLU A 1 180 ? -5.610 -0.589 0.597 1.00 94.56 180 GLU A O 1
ATOM 1399 N N . ARG A 1 181 ? -5.188 -2.704 -0.057 1.00 95.88 181 ARG A N 1
ATOM 1400 C CA . ARG A 1 181 ? -6.591 -3.114 -0.133 1.00 95.88 181 ARG A CA 1
ATOM 1401 C C . ARG A 1 181 ? -7.084 -3.558 1.245 1.00 95.88 181 ARG A C 1
ATOM 1403 O O . ARG A 1 181 ? -6.503 -4.451 1.858 1.00 95.88 181 ARG A O 1
ATOM 1410 N N . VAL A 1 182 ? -8.200 -2.988 1.685 1.00 94.06 182 VAL A N 1
ATOM 1411 C CA . VAL A 1 182 ? -8.918 -3.336 2.916 1.00 94.06 182 VAL A CA 1
ATOM 1412 C C . VAL A 1 182 ? -10.351 -3.716 2.543 1.00 94.06 182 VAL A C 1
ATOM 1414 O O . VAL A 1 182 ? -11.200 -2.861 2.289 1.00 94.06 182 VAL A O 1
ATOM 1417 N N . GLY A 1 183 ? -10.619 -5.021 2.453 1.00 91.88 183 GLY A N 1
ATOM 1418 C CA . GLY A 1 183 ? -11.898 -5.528 1.951 1.00 91.88 183 GLY A CA 1
ATOM 1419 C C . GLY A 1 183 ? -12.141 -5.101 0.500 1.00 91.88 183 GLY A C 1
ATOM 1420 O O . GLY A 1 183 ? -11.376 -5.472 -0.388 1.00 91.88 183 GLY A O 1
ATOM 1421 N N . ASP A 1 184 ? -13.187 -4.311 0.268 1.00 93.50 184 ASP A N 1
ATOM 1422 C CA . ASP A 1 184 ? -13.580 -3.804 -1.059 1.00 93.50 184 ASP A CA 1
ATOM 1423 C C . ASP A 1 184 ? -13.142 -2.348 -1.299 1.00 93.50 184 ASP A C 1
ATOM 1425 O O . ASP A 1 184 ? -13.668 -1.663 -2.178 1.00 93.50 184 ASP A O 1
ATOM 1429 N N . PHE A 1 185 ? -12.188 -1.866 -0.500 1.00 95.81 185 PHE A N 1
ATOM 1430 C CA . PHE A 1 185 ? -11.676 -0.503 -0.563 1.00 95.81 185 PHE A CA 1
ATOM 1431 C C . PHE A 1 185 ? -10.154 -0.474 -0.677 1.00 95.81 185 PHE A C 1
ATOM 1433 O O . PHE A 1 185 ? -9.459 -1.361 -0.184 1.00 95.81 185 PHE A O 1
ATOM 1440 N N . TYR A 1 186 ? -9.634 0.602 -1.256 1.00 96.50 186 TYR A N 1
ATOM 1441 C CA . TYR A 1 186 ? -8.238 1.001 -1.154 1.00 96.50 186 TYR A CA 1
ATOM 1442 C C . TYR A 1 186 ? -8.067 2.093 -0.104 1.00 96.50 186 TYR A C 1
ATOM 1444 O O . TYR A 1 186 ? -8.844 3.050 -0.053 1.00 96.50 186 TYR A O 1
ATOM 1452 N N . LEU A 1 187 ? -7.024 1.958 0.711 1.00 94.94 187 LEU A N 1
ATOM 1453 C CA . LEU A 1 187 ? -6.627 2.949 1.701 1.00 94.94 187 LEU A CA 1
ATOM 1454 C C . LEU A 1 187 ? -5.667 3.964 1.069 1.00 94.94 187 LEU A C 1
ATOM 1456 O O . LEU A 1 187 ? -4.500 3.656 0.823 1.00 94.94 187 LEU A O 1
ATOM 1460 N N . SER A 1 188 ? -6.161 5.177 0.829 1.00 92.69 188 SER A N 1
ATOM 1461 C CA . SER A 1 188 ? -5.386 6.322 0.341 1.00 92.69 188 SER A CA 1
ATOM 1462 C C . SER A 1 188 ? -5.132 7.337 1.449 1.00 92.69 188 SER A C 1
ATOM 1464 O O . SER A 1 188 ? -5.890 7.411 2.409 1.00 92.69 188 SER A O 1
ATOM 1466 N N . ILE A 1 189 ? -4.068 8.130 1.317 1.00 87.25 189 ILE A N 1
ATOM 1467 C CA . ILE A 1 189 ? -3.815 9.284 2.185 1.00 87.25 189 ILE A CA 1
ATOM 1468 C C . ILE A 1 189 ? -4.357 10.537 1.484 1.00 87.25 189 ILE A C 1
ATOM 1470 O O . ILE A 1 189 ? -5.561 10.692 1.345 1.00 87.25 189 ILE A O 1
ATOM 1474 N N . ASP A 1 190 ? -3.514 11.434 0.972 1.00 84.19 190 ASP A N 1
ATOM 1475 C CA . ASP A 1 190 ? -4.019 12.712 0.452 1.00 84.19 190 ASP A CA 1
ATOM 1476 C C . ASP A 1 190 ? -4.316 12.678 -1.051 1.00 84.19 190 ASP A C 1
ATOM 1478 O O . ASP A 1 190 ? -5.143 13.457 -1.527 1.00 84.19 190 ASP A O 1
ATOM 1482 N N . PHE A 1 191 ? -3.632 11.819 -1.811 1.00 86.81 191 PHE A N 1
ATOM 1483 C CA . PHE A 1 191 ? -3.570 11.932 -3.270 1.00 86.81 191 PHE A CA 1
ATOM 1484 C C . PHE A 1 191 ? -4.942 11.790 -3.942 1.00 86.81 191 PHE A C 1
ATOM 1486 O O . PHE A 1 191 ? -5.305 12.617 -4.773 1.00 86.81 191 PHE A O 1
ATOM 1493 N N . PHE A 1 192 ? -5.744 10.811 -3.517 1.00 91.06 192 PHE A N 1
ATOM 1494 C CA . PHE A 1 192 ? -7.084 10.570 -4.062 1.00 91.06 192 PHE A CA 1
ATOM 1495 C C . PHE A 1 192 ? -8.213 11.179 -3.210 1.00 91.06 192 PHE A C 1
ATOM 1497 O O . PHE A 1 192 ? -9.384 10.872 -3.416 1.00 91.06 192 PHE A O 1
ATOM 1504 N N . SER A 1 193 ? -7.892 12.083 -2.275 1.00 90.19 193 SER A N 1
ATOM 1505 C CA . SER A 1 193 ? -8.881 12.716 -1.379 1.00 90.19 193 SER A CA 1
ATOM 1506 C C . SER A 1 193 ? -9.953 13.546 -2.100 1.00 90.19 193 SER A C 1
ATOM 1508 O O . SER A 1 193 ? -11.008 13.822 -1.533 1.00 90.19 193 SER A O 1
ATOM 1510 N N . GLY A 1 194 ? -9.688 13.966 -3.342 1.00 88.44 194 GLY A N 1
ATOM 1511 C CA . GLY A 1 194 ? -10.609 14.757 -4.160 1.00 88.44 194 GLY A CA 1
ATOM 1512 C C . GLY A 1 194 ? -11.668 13.950 -4.917 1.00 88.44 194 GLY A C 1
ATOM 1513 O O . GLY A 1 194 ? -12.532 14.563 -5.546 1.00 88.44 194 GLY A O 1
ATOM 1514 N N . LEU A 1 195 ? -11.608 12.613 -4.893 1.00 91.50 195 LEU A N 1
ATOM 1515 C CA . LEU A 1 195 ? -12.614 11.771 -5.543 1.00 91.50 195 LEU A CA 1
ATOM 1516 C C . LEU A 1 195 ? -13.953 11.864 -4.803 1.00 91.50 195 LEU A C 1
ATOM 1518 O O . LEU A 1 195 ? -13.988 11.955 -3.578 1.00 91.50 195 LEU A O 1
ATOM 1522 N N . SER A 1 196 ? -15.065 11.822 -5.542 1.00 89.44 196 SER A N 1
ATOM 1523 C CA . SER A 1 196 ? -16.417 11.918 -4.967 1.00 89.44 196 SER A CA 1
ATOM 1524 C C . SER A 1 196 ? -16.696 10.849 -3.917 1.00 89.44 196 SER A C 1
ATOM 1526 O O . SER A 1 196 ? -17.385 11.123 -2.936 1.00 89.44 196 SER A O 1
ATOM 1528 N N . ASP A 1 197 ? -16.140 9.660 -4.127 1.00 87.88 197 ASP A N 1
ATOM 1529 C CA . ASP A 1 197 ? -16.372 8.472 -3.309 1.00 87.88 197 ASP A CA 1
ATOM 1530 C C . ASP A 1 197 ? -15.247 8.222 -2.299 1.00 87.88 197 ASP A C 1
ATOM 1532 O O . ASP A 1 197 ? -15.246 7.202 -1.611 1.00 87.88 197 ASP A O 1
ATOM 1536 N N . ALA A 1 198 ? -14.306 9.166 -2.167 1.00 94.00 198 ALA A N 1
ATOM 1537 C CA . ALA A 1 198 ? -13.302 9.138 -1.116 1.00 94.00 198 ALA A CA 1
ATOM 1538 C C . ALA A 1 198 ? -13.941 9.469 0.236 1.00 94.00 198 ALA A C 1
ATOM 1540 O O . ALA A 1 198 ? -14.407 10.583 0.486 1.00 94.00 198 ALA A O 1
ATOM 1541 N N . GLN A 1 199 ? -13.933 8.496 1.142 1.00 94.31 199 GLN A N 1
ATOM 1542 C CA . GLN A 1 199 ? -14.529 8.627 2.465 1.00 94.31 199 GLN A CA 1
ATOM 1543 C C . GLN A 1 199 ? -13.433 8.797 3.508 1.00 94.31 199 GLN A C 1
ATOM 1545 O O . GLN A 1 199 ? -12.680 7.862 3.782 1.00 94.31 199 GLN A O 1
ATOM 1550 N N . ASN A 1 200 ? -13.345 9.992 4.096 1.00 94.81 200 ASN A N 1
ATOM 1551 C CA . ASN A 1 200 ? -12.388 10.274 5.161 1.00 94.81 200 ASN A CA 1
ATOM 1552 C C . ASN A 1 200 ? -12.651 9.369 6.373 1.00 94.81 200 ASN A C 1
ATOM 1554 O O . ASN A 1 200 ? -13.776 9.298 6.872 1.00 94.81 200 ASN A O 1
ATOM 1558 N N . LEU A 1 201 ? -11.609 8.698 6.859 1.00 93.56 201 LEU A N 1
ATOM 1559 C CA . LEU A 1 201 ? -11.708 7.710 7.927 1.00 93.56 201 LEU A CA 1
ATOM 1560 C C . LEU A 1 201 ? -12.162 8.327 9.259 1.00 93.56 201 LEU A C 1
ATOM 1562 O O . LEU A 1 201 ? -13.031 7.762 9.926 1.00 93.56 201 LEU A O 1
ATOM 1566 N N . ALA A 1 202 ? -11.607 9.485 9.636 1.00 93.62 202 ALA A N 1
ATOM 1567 C CA . ALA A 1 202 ? -11.969 10.176 10.875 1.00 93.62 202 ALA A CA 1
ATOM 1568 C C . ALA A 1 202 ? -13.443 10.588 10.877 1.00 93.62 202 ALA A C 1
ATOM 1570 O O . ALA A 1 202 ? -14.159 10.314 11.841 1.00 93.62 202 ALA A O 1
ATOM 1571 N N . ASP A 1 203 ? -13.901 11.187 9.779 1.00 91.69 203 ASP A N 1
ATOM 1572 C CA . ASP A 1 203 ? -15.286 11.629 9.636 1.00 91.69 203 ASP A CA 1
ATOM 1573 C C . ASP A 1 203 ? -16.254 10.444 9.562 1.00 91.69 203 ASP A C 1
ATOM 1575 O O . ASP A 1 203 ? -17.326 10.469 10.171 1.00 91.69 203 ASP A O 1
ATOM 1579 N N . TYR A 1 204 ? -15.889 9.380 8.839 1.00 90.44 204 TYR A N 1
ATOM 1580 C CA . TYR A 1 204 ? -16.772 8.234 8.650 1.00 90.44 204 TYR A CA 1
ATOM 1581 C C . TYR A 1 204 ? -17.030 7.481 9.957 1.00 90.44 204 TYR A C 1
ATOM 1583 O O . TYR A 1 204 ? -18.181 7.144 10.251 1.00 90.44 204 TYR A O 1
ATOM 1591 N N . LEU A 1 205 ? -15.978 7.279 10.755 1.00 91.00 205 LEU A N 1
ATOM 1592 C CA . LEU A 1 205 ? -16.030 6.634 12.068 1.00 91.00 205 LEU A CA 1
ATOM 1593 C C . LEU A 1 205 ? -16.399 7.604 13.211 1.00 91.00 205 LEU A C 1
ATOM 1595 O O . LEU A 1 205 ? -16.467 7.187 14.363 1.00 91.00 205 LEU A O 1
ATOM 1599 N N . ASN A 1 206 ? -16.652 8.888 12.920 1.00 90.56 206 ASN A N 1
ATOM 1600 C CA . ASN A 1 206 ? -16.874 9.949 13.916 1.00 90.56 206 ASN A CA 1
ATOM 1601 C C . ASN A 1 206 ? -15.795 9.979 15.018 1.00 90.56 206 ASN A C 1
ATOM 1603 O O . ASN A 1 206 ? -16.097 10.159 16.203 1.00 90.56 206 ASN A O 1
ATOM 1607 N N . LEU A 1 207 ? -14.535 9.774 14.635 1.00 92.31 207 LEU A N 1
ATOM 1608 C CA . LEU A 1 207 ? -13.431 9.637 15.576 1.00 92.31 207 LEU A CA 1
ATOM 1609 C C . LEU A 1 207 ? -13.118 10.954 16.273 1.00 92.31 207 LEU A C 1
ATOM 1611 O O . LEU A 1 207 ? -13.107 12.034 15.686 1.00 92.31 207 LEU A O 1
ATOM 1615 N N . THR A 1 208 ? -12.772 10.840 17.549 1.00 93.19 208 THR A N 1
ATOM 1616 C CA . THR A 1 208 ? -12.253 11.950 18.343 1.00 93.19 208 THR A CA 1
ATOM 1617 C C . THR A 1 208 ? -10.775 11.754 18.658 1.00 93.19 208 THR A C 1
ATOM 1619 O O . THR A 1 208 ? -10.312 10.630 18.870 1.00 93.19 208 THR A O 1
ATOM 1622 N N . GLU A 1 209 ? -10.041 12.860 18.817 1.00 93.75 209 GLU A N 1
ATOM 1623 C CA . GLU A 1 209 ? -8.647 12.840 19.294 1.00 93.75 209 GLU A CA 1
ATOM 1624 C C . GLU A 1 209 ? -8.488 12.034 20.590 1.00 93.75 209 GLU A C 1
ATOM 1626 O O . GLU A 1 209 ? -7.484 11.357 20.790 1.00 93.75 209 GLU A O 1
ATOM 1631 N N . LYS A 1 210 ? -9.496 12.062 21.474 1.00 93.88 210 LYS A N 1
ATOM 1632 C CA . LYS A 1 210 ? -9.486 11.307 22.733 1.00 93.88 210 LYS A CA 1
ATOM 1633 C C . LYS A 1 210 ? -9.564 9.795 22.503 1.00 93.88 210 LYS A C 1
ATOM 1635 O O . LYS A 1 210 ? -8.873 9.051 23.202 1.00 93.88 210 LYS A O 1
ATOM 1640 N N . GLN A 1 211 ? -10.402 9.341 21.570 1.00 94.38 211 GLN A N 1
ATOM 1641 C CA . GLN A 1 211 ? -10.486 7.920 21.225 1.00 94.38 211 GLN A CA 1
ATOM 1642 C C . GLN A 1 211 ? -9.173 7.446 20.606 1.00 94.38 211 GLN A C 1
ATOM 1644 O O . GLN A 1 211 ? -8.659 6.411 21.018 1.00 94.38 211 GLN A O 1
ATOM 1649 N N . ILE A 1 212 ? -8.575 8.241 19.715 1.00 93.94 212 ILE A N 1
ATOM 1650 C CA . ILE A 1 212 ? -7.273 7.916 19.124 1.00 93.94 212 ILE A CA 1
ATOM 1651 C C . ILE A 1 212 ? -6.148 7.929 20.158 1.00 93.94 212 ILE A C 1
ATOM 1653 O O . ILE A 1 212 ? -5.334 7.012 20.177 1.00 93.94 212 ILE A O 1
ATOM 1657 N N . ALA A 1 213 ? -6.136 8.893 21.079 1.00 92.75 213 ALA A N 1
ATOM 1658 C CA . ALA A 1 213 ? -5.168 8.917 22.171 1.00 92.75 213 ALA A CA 1
ATOM 1659 C C . ALA A 1 213 ? -5.305 7.717 23.118 1.00 92.75 213 ALA A C 1
ATOM 1661 O O . ALA A 1 213 ? -4.327 7.319 23.740 1.00 92.75 213 ALA A O 1
ATOM 1662 N N . SER A 1 214 ? -6.503 7.146 23.252 1.00 93.88 214 SER A N 1
ATOM 1663 C CA . SER A 1 214 ? -6.712 5.937 24.053 1.00 93.88 214 SER A CA 1
ATOM 1664 C C . SER A 1 214 ? -6.275 4.698 23.269 1.00 93.88 214 SER A C 1
ATOM 1666 O O . SER A 1 214 ? -5.483 3.907 23.779 1.00 93.88 214 SER A O 1
ATOM 1668 N N . LEU A 1 215 ? -6.675 4.587 21.999 1.00 93.06 215 LEU A N 1
ATOM 1669 C CA . LEU A 1 215 ? -6.257 3.516 21.092 1.00 93.06 215 LEU A CA 1
ATOM 1670 C C . LEU A 1 215 ? -4.729 3.435 20.975 1.00 93.06 215 LEU A C 1
ATOM 1672 O O . LEU A 1 215 ? -4.156 2.354 21.069 1.00 93.06 215 LEU A O 1
ATOM 1676 N N . SER A 1 216 ? -4.044 4.575 20.844 1.00 90.25 216 SER A N 1
ATOM 1677 C CA . SER A 1 216 ? -2.584 4.629 20.722 1.00 90.25 216 SER A CA 1
ATOM 1678 C C . SER A 1 216 ? -1.848 4.087 21.949 1.00 90.25 216 SER A C 1
ATOM 1680 O O . SER A 1 216 ? -0.691 3.714 21.822 1.00 90.25 216 SER A O 1
ATOM 1682 N N . THR A 1 217 ? -2.486 4.045 23.128 1.00 90.81 217 THR A N 1
ATOM 1683 C CA . THR A 1 217 ? -1.876 3.488 24.354 1.00 90.81 217 THR A CA 1
ATOM 1684 C C . THR A 1 217 ? -1.904 1.962 24.398 1.00 90.81 217 THR A C 1
ATOM 1686 O O . THR A 1 217 ? -1.227 1.357 25.231 1.00 90.81 217 THR A O 1
ATOM 1689 N N . ILE A 1 218 ? -2.693 1.333 23.523 1.00 90.44 218 ILE A N 1
ATOM 1690 C CA . ILE A 1 218 ? -2.766 -0.117 23.403 1.00 90.44 218 ILE A CA 1
ATOM 1691 C C . ILE A 1 218 ? -1.592 -0.571 22.535 1.00 90.44 218 ILE A C 1
ATOM 1693 O O . ILE A 1 218 ? -1.431 -0.138 21.389 1.00 90.44 218 ILE A O 1
ATOM 1697 N N . ALA A 1 219 ? -0.756 -1.445 23.096 1.00 87.25 219 ALA A N 1
ATOM 1698 C CA . ALA A 1 219 ? 0.381 -2.006 22.382 1.00 87.25 219 ALA A CA 1
ATOM 1699 C C . ALA A 1 219 ? -0.100 -2.748 21.128 1.00 87.25 219 ALA A C 1
ATOM 1701 O O . ALA A 1 219 ? -0.974 -3.607 21.226 1.00 87.25 219 ALA A O 1
ATOM 1702 N N . VAL A 1 220 ? 0.516 -2.468 19.974 1.00 83.12 220 VAL A N 1
ATOM 1703 C CA . VAL A 1 220 ? 0.152 -3.079 18.675 1.00 83.12 220 VAL A CA 1
ATOM 1704 C C . VAL A 1 220 ? 0.206 -4.611 18.725 1.00 83.12 220 VAL A C 1
ATOM 1706 O O . VAL A 1 220 ? -0.611 -5.283 18.112 1.00 83.12 220 VAL A O 1
ATOM 1709 N N . ALA A 1 221 ? 1.126 -5.179 19.512 1.00 85.06 221 ALA A N 1
ATOM 1710 C CA . ALA A 1 221 ? 1.250 -6.627 19.687 1.00 85.06 221 ALA A CA 1
ATOM 1711 C C . ALA A 1 221 ? 0.064 -7.279 20.432 1.00 85.06 221 ALA A C 1
ATOM 1713 O O . ALA A 1 221 ? -0.019 -8.504 20.478 1.00 85.06 221 ALA A O 1
ATOM 1714 N N . ASN A 1 222 ? -0.819 -6.490 21.053 1.00 88.50 222 ASN A N 1
ATOM 1715 C CA . ASN A 1 222 ? -2.012 -6.971 21.742 1.00 88.50 222 ASN A CA 1
ATOM 1716 C C . ASN A 1 222 ? -3.247 -6.788 20.851 1.00 88.50 222 ASN A C 1
ATOM 1718 O O . ASN A 1 222 ? -4.110 -5.960 21.142 1.00 88.50 222 ASN A O 1
ATOM 1722 N N . THR A 1 223 ? -3.285 -7.553 19.761 1.00 87.75 223 THR A N 1
ATOM 1723 C CA . THR A 1 223 ? -4.312 -7.482 18.711 1.00 87.75 223 THR A CA 1
ATOM 1724 C C . THR A 1 223 ? -5.724 -7.556 19.289 1.00 87.75 223 THR A C 1
ATOM 1726 O O . THR A 1 223 ? -6.512 -6.647 19.067 1.00 87.75 223 THR A O 1
ATOM 1729 N N . ASP A 1 224 ? -5.989 -8.525 20.173 1.00 90.44 224 ASP A N 1
ATOM 1730 C CA . ASP A 1 224 ? -7.302 -8.710 20.805 1.00 90.44 224 ASP A CA 1
ATOM 1731 C C . ASP A 1 224 ? -7.776 -7.455 21.556 1.00 90.44 224 ASP A C 1
ATOM 1733 O O . ASP A 1 224 ? -8.959 -7.120 21.537 1.00 90.44 224 ASP A O 1
ATOM 1737 N N . ALA A 1 225 ? -6.867 -6.746 22.235 1.00 90.94 225 ALA A N 1
ATOM 1738 C CA . ALA A 1 225 ? -7.216 -5.529 22.965 1.00 90.94 225 ALA A CA 1
ATOM 1739 C C . ALA A 1 225 ? -7.439 -4.330 22.036 1.00 90.94 225 ALA A C 1
ATOM 1741 O O . ALA A 1 225 ? -8.254 -3.468 22.361 1.00 90.94 225 ALA A O 1
ATOM 1742 N N . VAL A 1 226 ? -6.717 -4.263 20.912 1.00 90.81 226 VAL A N 1
ATOM 1743 C CA . VAL A 1 226 ? -6.941 -3.247 19.875 1.00 90.81 226 VAL A CA 1
ATOM 1744 C C . VAL A 1 226 ? -8.317 -3.462 19.250 1.00 90.81 226 VAL A C 1
ATOM 1746 O O . VAL A 1 226 ? -9.117 -2.529 19.241 1.00 90.81 226 VAL A O 1
ATOM 1749 N N . ASP A 1 227 ? -8.616 -4.690 18.830 1.00 89.88 227 ASP A N 1
ATOM 1750 C CA . ASP A 1 227 ? -9.887 -5.062 18.201 1.00 89.88 227 ASP A CA 1
ATOM 1751 C C . ASP A 1 227 ? -11.060 -4.816 19.151 1.00 89.88 227 ASP A C 1
ATOM 1753 O O . ASP A 1 227 ? -12.007 -4.116 18.804 1.00 89.88 227 ASP A O 1
ATOM 1757 N N . THR A 1 228 ? -10.945 -5.273 20.405 1.00 91.19 228 THR A N 1
ATOM 1758 C CA . THR A 1 228 ? -11.970 -5.030 21.435 1.00 91.19 228 THR A CA 1
ATOM 1759 C C . THR A 1 228 ? -12.226 -3.536 21.628 1.00 91.19 228 THR A C 1
ATOM 1761 O O . THR A 1 228 ? -13.371 -3.117 21.753 1.00 91.19 228 THR A O 1
ATOM 1764 N N . TYR A 1 229 ? -11.178 -2.706 21.646 1.00 93.25 229 TYR A N 1
ATOM 1765 C CA . TYR A 1 229 ? -11.352 -1.262 21.790 1.00 93.25 229 TYR A CA 1
ATOM 1766 C C . TYR A 1 229 ? -12.045 -0.646 20.568 1.00 93.25 229 TYR A C 1
ATOM 1768 O O . TYR A 1 229 ? -12.912 0.212 20.725 1.00 93.25 229 TYR A O 1
ATOM 1776 N N . ILE A 1 230 ? -11.678 -1.062 19.352 1.00 91.44 230 ILE A N 1
ATOM 1777 C CA . ILE A 1 230 ? -12.339 -0.584 18.134 1.00 91.44 230 ILE A CA 1
ATOM 1778 C C . ILE A 1 230 ? -13.826 -0.968 18.168 1.00 91.44 230 ILE A C 1
ATOM 1780 O O . ILE A 1 230 ? -14.682 -0.100 17.996 1.00 91.44 230 ILE A O 1
ATOM 1784 N N . ASP A 1 231 ? -14.146 -2.214 18.496 1.00 88.88 231 ASP A N 1
ATOM 1785 C CA . ASP A 1 231 ? -15.524 -2.702 18.554 1.00 88.88 231 ASP A CA 1
ATOM 1786 C C . ASP A 1 231 ? -16.362 -2.007 19.643 1.00 88.88 231 ASP A C 1
ATOM 1788 O O . ASP A 1 231 ? -17.489 -1.573 19.393 1.00 88.88 231 ASP A O 1
ATOM 1792 N N . GLU A 1 232 ? -15.823 -1.878 20.858 1.00 90.31 232 GLU A N 1
ATOM 1793 C CA . GLU A 1 232 ? -16.584 -1.426 22.030 1.00 90.31 232 GLU A CA 1
ATOM 1794 C C . GLU A 1 232 ? -16.596 0.096 22.227 1.00 90.31 232 GLU A C 1
ATOM 1796 O O . GLU A 1 232 ? -17.507 0.611 22.874 1.00 90.31 232 GLU A O 1
ATOM 1801 N N . GLU A 1 233 ? -15.618 0.836 21.697 1.00 90.25 233 GLU A N 1
ATOM 1802 C CA . GLU A 1 233 ? -15.475 2.279 21.964 1.00 90.25 233 GLU A CA 1
ATOM 1803 C C . GLU A 1 233 ? -15.538 3.151 20.704 1.00 90.25 233 GLU A C 1
ATOM 1805 O O . GLU A 1 233 ? -15.749 4.364 20.807 1.00 90.25 233 GLU A O 1
ATOM 1810 N N . ILE A 1 234 ? -15.342 2.572 19.516 1.00 88.44 234 ILE A N 1
ATOM 1811 C CA . ILE A 1 234 ? -15.400 3.300 18.239 1.00 88.44 234 ILE A CA 1
ATOM 1812 C C . ILE A 1 234 ? -16.644 2.901 17.450 1.00 88.44 234 ILE A C 1
ATOM 1814 O O . ILE A 1 234 ? -17.366 3.764 16.960 1.00 88.44 234 ILE A O 1
ATOM 1818 N N . MET A 1 235 ? -16.906 1.602 17.359 1.00 86.06 235 MET A N 1
ATOM 1819 C CA . MET A 1 235 ? -17.984 1.036 16.549 1.00 86.06 235 MET A CA 1
ATOM 1820 C C . MET A 1 235 ? -19.311 0.917 17.310 1.00 86.06 235 MET A C 1
ATOM 1822 O O . MET A 1 235 ? -20.348 0.621 16.710 1.00 86.06 235 MET A O 1
ATOM 1826 N N . LEU A 1 236 ? -19.292 1.163 18.623 1.00 77.56 236 LEU A N 1
ATOM 1827 C CA . LEU A 1 236 ? -20.464 1.096 19.486 1.00 77.56 236 LEU A CA 1
ATOM 1828 C C . LEU A 1 236 ? -21.569 2.034 18.974 1.00 77.56 236 LEU A C 1
ATOM 1830 O O . LEU A 1 236 ? -21.339 3.218 18.739 1.00 77.56 236 LEU A O 1
ATOM 1834 N N . ASP A 1 237 ? -22.778 1.493 18.820 1.00 66.81 237 ASP A N 1
ATOM 1835 C CA . ASP A 1 237 ? -23.970 2.185 18.304 1.00 66.81 237 ASP A CA 1
ATOM 1836 C C . ASP A 1 237 ? -23.911 2.607 16.818 1.00 66.81 237 ASP A C 1
ATOM 1838 O O . ASP A 1 237 ? -24.714 3.427 16.363 1.00 66.81 237 ASP A O 1
ATOM 1842 N N . SER A 1 238 ? -23.007 2.024 16.025 1.00 69.19 238 SER A N 1
ATOM 1843 C CA . SER A 1 238 ? -23.046 2.178 14.571 1.00 69.19 238 SER A CA 1
ATOM 1844 C C . SER A 1 238 ? -24.179 1.365 13.934 1.00 69.19 238 SER A C 1
ATOM 1846 O O . SER A 1 238 ? -24.146 0.137 13.888 1.00 69.19 238 SER A O 1
ATOM 1848 N N . ASP A 1 239 ? -25.149 2.062 13.342 1.00 61.81 239 ASP A N 1
ATOM 1849 C CA . ASP A 1 239 ? -26.169 1.463 12.467 1.00 61.81 239 ASP A CA 1
ATOM 1850 C C . ASP A 1 239 ? -25.673 1.262 11.013 1.00 61.81 239 ASP A C 1
ATOM 1852 O O . ASP A 1 239 ? -26.454 0.908 10.123 1.00 61.81 239 ASP A O 1
ATOM 1856 N N . ARG A 1 240 ? -24.394 1.544 10.717 1.00 64.25 240 ARG A N 1
ATOM 1857 C CA . ARG A 1 240 ? -23.849 1.532 9.348 1.00 64.25 240 ARG A CA 1
ATOM 1858 C C . ARG A 1 240 ? -23.252 0.164 9.006 1.00 64.25 240 ARG A C 1
ATOM 1860 O O . ARG A 1 240 ? -22.324 -0.299 9.657 1.00 64.25 240 ARG A O 1
ATOM 1867 N N . ILE A 1 241 ? -23.770 -0.443 7.938 1.00 57.16 241 ILE A N 1
ATOM 1868 C CA . ILE A 1 241 ? -23.453 -1.813 7.488 1.00 57.16 241 ILE A CA 1
ATOM 1869 C C . ILE A 1 241 ? -21.991 -1.967 7.019 1.00 57.16 241 ILE A C 1
ATOM 1871 O O . ILE A 1 241 ? -21.431 -3.050 7.159 1.00 57.16 241 ILE A O 1
ATOM 1875 N N . ASP A 1 242 ? -21.354 -0.887 6.556 1.00 63.22 242 ASP A N 1
ATOM 1876 C CA . ASP A 1 242 ? -20.026 -0.924 5.917 1.00 63.22 242 ASP A CA 1
ATOM 1877 C C . ASP A 1 242 ? -18.883 -0.446 6.829 1.00 63.22 242 ASP A C 1
ATOM 1879 O O . ASP A 1 242 ? -17.803 -0.102 6.358 1.00 63.22 242 ASP A O 1
ATOM 1883 N N . MET A 1 243 ? -19.093 -0.367 8.148 1.00 76.62 243 MET A N 1
ATOM 1884 C CA . MET A 1 243 ? -18.038 0.143 9.032 1.00 76.62 243 MET A CA 1
ATOM 1885 C C . MET A 1 243 ? -16.886 -0.835 9.277 1.00 76.62 243 MET A C 1
ATOM 1887 O O . MET A 1 243 ? -15.821 -0.391 9.697 1.00 76.62 243 MET A O 1
ATOM 1891 N N . ASN A 1 244 ? -17.058 -2.132 9.016 1.00 83.19 244 ASN A N 1
ATOM 1892 C CA . ASN A 1 244 ? -16.022 -3.123 9.319 1.00 83.19 244 ASN A CA 1
ATOM 1893 C C . ASN A 1 244 ? -14.727 -2.846 8.540 1.00 83.19 244 ASN A C 1
ATOM 1895 O O . ASN A 1 244 ? -13.655 -2.870 9.124 1.00 83.19 244 ASN A O 1
ATOM 1899 N N . GLN A 1 245 ? -14.814 -2.461 7.263 1.00 88.50 245 GLN A N 1
ATOM 1900 C CA . GLN A 1 245 ? -13.630 -2.116 6.468 1.00 88.50 245 GLN A CA 1
ATOM 1901 C C . GLN A 1 245 ? -12.953 -0.826 6.960 1.00 88.50 245 GLN A C 1
ATOM 1903 O O . GLN A 1 245 ? -11.733 -0.695 6.886 1.00 88.50 245 GLN A O 1
ATOM 1908 N N . PHE A 1 246 ? -13.718 0.125 7.505 1.00 90.38 246 PHE A N 1
ATOM 1909 C CA . PHE A 1 246 ? -13.161 1.334 8.119 1.00 90.38 246 PHE A CA 1
ATOM 1910 C C . PHE A 1 246 ? -12.471 1.016 9.452 1.00 90.38 246 PHE A C 1
ATOM 1912 O O . PHE A 1 246 ? -11.403 1.555 9.732 1.00 90.38 246 PHE A O 1
ATOM 1919 N N . ALA A 1 247 ? -13.043 0.119 10.257 1.00 90.62 247 ALA A N 1
ATOM 1920 C CA . ALA A 1 247 ? -12.414 -0.404 11.467 1.00 90.62 247 ALA A CA 1
ATOM 1921 C C . ALA A 1 247 ? -11.103 -1.142 11.145 1.00 90.62 247 ALA A C 1
ATOM 1923 O O . ALA A 1 247 ? -10.071 -0.841 11.747 1.00 90.62 247 ALA A O 1
ATOM 1924 N N . ASP A 1 248 ? -11.114 -2.014 10.134 1.00 91.88 248 ASP A N 1
ATOM 1925 C CA . ASP A 1 248 ? -9.925 -2.719 9.649 1.00 91.88 248 ASP A CA 1
ATOM 1926 C C . ASP A 1 248 ? -8.855 -1.730 9.157 1.00 91.88 248 ASP A C 1
ATOM 1928 O O . ASP A 1 248 ? -7.675 -1.861 9.483 1.00 91.88 248 ASP A O 1
ATOM 1932 N N . ALA A 1 249 ? -9.251 -0.682 8.429 1.00 93.44 249 ALA A N 1
ATOM 1933 C CA . ALA A 1 249 ? -8.329 0.362 7.992 1.00 93.44 249 ALA A CA 1
ATOM 1934 C C . ALA A 1 249 ? -7.739 1.140 9.179 1.00 93.44 249 ALA A C 1
ATOM 1936 O O . ALA A 1 249 ? -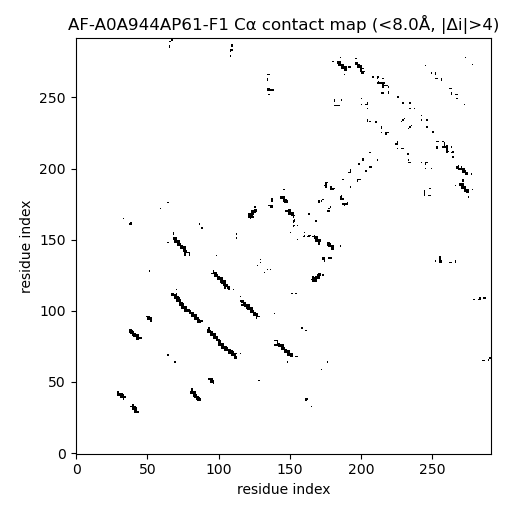6.545 1.437 9.191 1.00 93.44 249 ALA A O 1
ATOM 1937 N N . LEU A 1 250 ? -8.534 1.439 10.210 1.00 93.75 250 LEU A N 1
ATOM 1938 C CA . LEU A 1 250 ? -8.031 2.060 11.434 1.00 93.75 250 LEU A CA 1
ATOM 1939 C C . LEU A 1 250 ? -7.022 1.155 12.154 1.00 93.75 250 LEU A C 1
ATOM 1941 O O . LEU A 1 250 ? -5.988 1.646 12.615 1.00 93.75 250 LEU A O 1
ATOM 1945 N N . TYR A 1 251 ? -7.293 -0.150 12.223 1.00 91.81 251 TYR A N 1
ATOM 1946 C CA . TYR A 1 251 ? -6.357 -1.135 12.757 1.00 91.81 251 TYR A CA 1
ATOM 1947 C C . TYR A 1 251 ? -5.043 -1.118 11.967 1.00 91.81 251 TYR A C 1
ATOM 1949 O O . TYR A 1 251 ? -3.971 -0.964 12.556 1.00 91.81 251 TYR A O 1
ATOM 1957 N N . VAL A 1 252 ? -5.119 -1.175 10.633 1.00 90.94 252 VAL A N 1
ATOM 1958 C CA . VAL A 1 252 ? -3.958 -1.070 9.737 1.00 90.94 252 VAL A CA 1
ATOM 1959 C C . VAL A 1 252 ? -3.143 0.186 10.049 1.00 90.94 252 VAL A C 1
ATOM 1961 O O . VAL A 1 252 ? -1.940 0.086 10.289 1.00 90.94 252 VAL A O 1
ATOM 1964 N N . LEU A 1 253 ? -3.769 1.363 10.142 1.00 90.69 253 LEU A N 1
ATOM 1965 C CA . LEU A 1 253 ? -3.057 2.607 10.460 1.00 90.69 253 LEU A CA 1
ATOM 1966 C C . LEU A 1 253 ? -2.430 2.590 11.861 1.00 90.69 253 LEU A C 1
ATOM 1968 O O . LEU A 1 253 ? -1.304 3.059 12.026 1.00 90.69 253 LEU A O 1
ATOM 1972 N N . LYS A 1 254 ? -3.097 1.998 12.861 1.00 88.81 254 LYS A N 1
ATOM 1973 C CA . LYS A 1 254 ? -2.542 1.820 14.214 1.00 88.81 254 LYS A CA 1
ATOM 1974 C C . LYS A 1 254 ? -1.266 0.979 14.206 1.00 88.81 254 LYS A C 1
ATOM 1976 O O . LYS A 1 254 ? -0.374 1.242 15.015 1.00 88.81 254 LYS A O 1
ATOM 1981 N N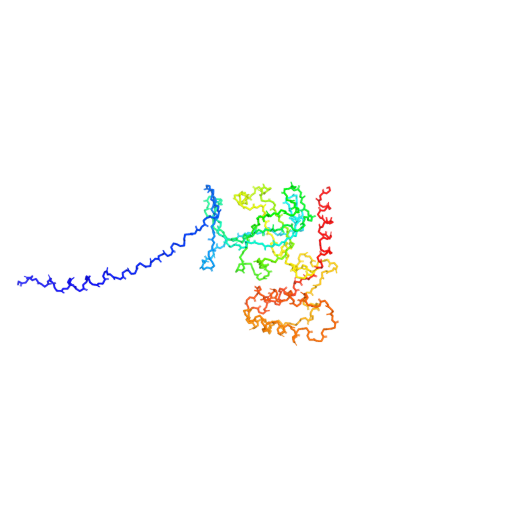 . THR A 1 255 ? -1.148 -0.004 13.313 1.00 85.56 255 THR A N 1
ATOM 1982 C CA . THR A 1 255 ? 0.090 -0.791 13.195 1.00 85.56 255 THR A CA 1
ATOM 1983 C C . THR A 1 255 ? 1.274 0.025 12.662 1.00 85.56 255 THR A C 1
ATOM 1985 O O . THR A 1 255 ? 2.417 -0.321 12.954 1.00 85.56 255 THR A O 1
ATOM 1988 N N . ARG A 1 256 ? 1.016 1.132 11.945 1.00 81.56 256 ARG A N 1
ATOM 1989 C CA . ARG A 1 256 ? 2.045 1.997 11.336 1.00 81.56 256 ARG A CA 1
ATOM 1990 C C . ARG A 1 256 ? 2.638 3.023 12.302 1.00 81.56 256 ARG A C 1
ATOM 1992 O O . ARG A 1 256 ? 3.768 3.450 12.097 1.00 81.56 256 ARG A O 1
ATOM 1999 N N . THR A 1 257 ? 1.890 3.417 13.331 1.00 75.31 257 THR A N 1
ATOM 2000 C CA . THR A 1 257 ? 2.250 4.501 14.261 1.00 75.31 257 THR A CA 1
ATOM 2001 C C . THR A 1 257 ? 2.511 3.921 15.657 1.00 75.31 257 THR A C 1
ATOM 2003 O O . THR A 1 257 ? 1.574 3.647 16.423 1.00 75.31 257 THR A O 1
ATOM 2006 N N . MET A 1 258 ? 3.777 3.649 15.991 1.00 66.56 258 MET A N 1
ATOM 2007 C CA . MET A 1 258 ? 4.160 3.027 17.267 1.00 66.56 258 MET A CA 1
ATOM 2008 C C . MET A 1 258 ? 3.955 3.997 18.442 1.00 66.56 258 MET A C 1
ATOM 2010 O O . MET A 1 258 ? 4.768 4.880 18.687 1.00 66.56 258 MET A O 1
ATOM 2014 N N . ASP A 1 259 ? 2.870 3.805 19.195 1.00 66.12 259 ASP A N 1
ATOM 2015 C CA . ASP A 1 259 ? 2.531 4.504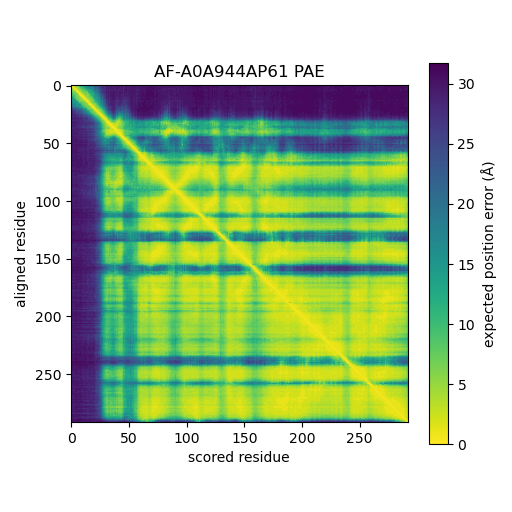 20.446 1.00 66.12 259 ASP A CA 1
ATOM 2016 C C . ASP A 1 259 ? 2.566 6.051 20.388 1.00 66.12 259 ASP A C 1
ATOM 2018 O O . ASP A 1 259 ? 2.651 6.720 21.422 1.00 66.12 259 ASP A O 1
ATOM 2022 N N . ASN A 1 260 ? 2.429 6.641 19.194 1.00 79.25 260 ASN A N 1
ATOM 2023 C CA . ASN A 1 260 ? 2.328 8.087 19.006 1.00 79.25 260 ASN A CA 1
ATOM 2024 C C . ASN A 1 260 ? 0.898 8.517 18.649 1.00 79.25 260 ASN A C 1
ATOM 2026 O O . ASN A 1 260 ? 0.442 8.416 17.511 1.00 79.25 260 ASN A O 1
ATOM 2030 N N . SER A 1 261 ? 0.179 9.050 19.640 1.00 83.94 261 SER A N 1
ATOM 2031 C CA . SER A 1 261 ? -1.210 9.496 19.470 1.00 83.94 261 SER A CA 1
ATOM 2032 C C . SER A 1 261 ? -1.379 10.624 18.452 1.00 83.94 261 SER A C 1
ATOM 2034 O O . SER A 1 261 ? -2.409 10.697 17.785 1.00 83.94 261 SER A O 1
ATOM 2036 N N . SER A 1 262 ? -0.395 11.521 18.345 1.00 85.88 262 SER A N 1
ATOM 2037 C CA . SER A 1 262 ? -0.497 12.702 17.482 1.00 85.88 262 SER A CA 1
ATOM 2038 C C . SER A 1 262 ? -0.297 12.323 16.022 1.00 85.88 262 SER A C 1
ATOM 2040 O O . SER A 1 262 ? -0.975 12.850 15.143 1.00 85.88 262 SER A O 1
ATOM 2042 N N . GLU A 1 263 ? 0.614 11.392 15.764 1.00 86.50 263 GLU A N 1
ATOM 2043 C CA . GLU A 1 263 ? 0.875 10.899 14.419 1.00 86.50 263 GLU A CA 1
ATOM 2044 C C . GLU A 1 263 ? -0.246 9.972 13.938 1.00 86.50 263 GLU A C 1
ATOM 2046 O O . GLU A 1 263 ? -0.740 10.182 12.831 1.00 86.50 263 GLU A O 1
ATOM 2051 N N . LEU A 1 264 ? -0.773 9.086 14.797 1.00 90.25 264 LEU A N 1
ATOM 2052 C CA . LEU A 1 264 ? -1.971 8.302 14.476 1.00 90.25 264 LEU A CA 1
ATOM 2053 C C . LEU A 1 264 ? -3.170 9.198 14.145 1.00 90.25 264 LEU A C 1
ATOM 2055 O O . LEU A 1 264 ? -3.850 8.970 13.149 1.00 90.25 264 LEU A O 1
ATOM 2059 N N . TRP A 1 265 ? -3.421 10.244 14.942 1.00 93.06 265 TRP A N 1
ATOM 2060 C CA . TRP A 1 265 ? -4.510 11.185 14.665 1.00 93.06 265 TRP A CA 1
ATOM 2061 C C . TRP A 1 265 ? -4.330 11.886 13.318 1.00 93.06 265 TRP A C 1
ATOM 2063 O O . TRP A 1 265 ? -5.260 11.928 12.514 1.00 93.06 265 TRP A O 1
ATOM 2073 N N . ASN A 1 266 ? -3.128 12.401 13.046 1.00 89.81 266 ASN A N 1
ATOM 2074 C CA . ASN A 1 266 ? -2.829 13.066 11.781 1.00 89.81 266 ASN A CA 1
ATOM 2075 C C . ASN A 1 266 ? -2.994 12.127 10.582 1.00 89.81 266 ASN A C 1
ATOM 2077 O O . ASN A 1 266 ? -3.483 12.561 9.541 1.00 89.81 266 ASN A O 1
ATOM 2081 N N . LEU A 1 267 ? -2.586 10.865 10.722 1.00 90.06 267 LEU A N 1
ATOM 2082 C CA . LEU A 1 267 ? -2.687 9.862 9.672 1.00 90.06 267 LEU A CA 1
ATOM 2083 C C . LEU A 1 267 ? -4.146 9.484 9.405 1.00 90.06 267 LEU A C 1
ATOM 2085 O O . LEU A 1 267 ? -4.592 9.545 8.263 1.00 90.06 267 LEU A O 1
ATOM 2089 N N . VAL A 1 268 ? -4.912 9.182 10.453 1.00 92.81 268 VAL A N 1
ATOM 2090 C CA . VAL A 1 268 ? -6.342 8.851 10.364 1.00 92.81 268 VAL A CA 1
ATOM 2091 C C . VAL A 1 268 ? -7.143 9.999 9.746 1.00 92.81 268 VAL A C 1
ATOM 2093 O O . VAL A 1 268 ? -7.949 9.772 8.849 1.00 92.81 268 VAL A O 1
ATOM 2096 N N . ASN A 1 269 ? -6.877 11.243 10.153 1.00 92.44 269 ASN A N 1
ATOM 2097 C CA . ASN A 1 269 ? -7.577 12.426 9.644 1.00 92.44 269 ASN A CA 1
ATOM 2098 C C . ASN A 1 269 ? -7.241 12.761 8.178 1.00 92.44 269 ASN A C 1
ATOM 2100 O O . ASN A 1 269 ? -7.898 13.589 7.550 1.00 92.44 269 ASN A O 1
ATOM 2104 N N . ARG A 1 270 ? -6.210 12.125 7.622 1.00 91.75 270 ARG A N 1
ATOM 2105 C CA . ARG A 1 270 ? -5.778 12.283 6.229 1.00 91.75 270 ARG A CA 1
ATOM 2106 C C . ARG A 1 270 ? -5.940 11.010 5.415 1.00 91.75 270 ARG A C 1
ATOM 2108 O O . ARG A 1 270 ? -5.489 10.986 4.281 1.00 91.75 270 ARG A O 1
ATOM 2115 N N . SER A 1 271 ? -6.542 9.972 5.985 1.00 94.00 271 SER A N 1
ATOM 2116 C CA . SER A 1 271 ? -6.746 8.698 5.309 1.00 94.00 271 SER A CA 1
ATOM 2117 C C . SER A 1 271 ? -8.172 8.586 4.793 1.00 94.00 271 SER A C 1
ATOM 2119 O O . SER A 1 271 ? -9.123 8.989 5.463 1.00 94.00 271 SER A O 1
ATOM 2121 N N . TYR A 1 272 ? -8.308 8.025 3.600 1.00 95.19 272 TYR A N 1
ATOM 2122 C CA . TYR A 1 272 ? -9.556 7.877 2.875 1.00 95.19 272 TYR A CA 1
ATOM 2123 C C . TYR A 1 272 ? -9.689 6.437 2.398 1.00 95.19 272 TYR A C 1
ATOM 2125 O O . TYR A 1 272 ? -8.729 5.859 1.887 1.00 95.19 272 TYR A O 1
ATOM 2133 N N . LEU A 1 273 ? -10.886 5.877 2.539 1.00 95.75 273 LEU A N 1
ATOM 2134 C CA . LEU A 1 273 ? -11.256 4.640 1.863 1.00 95.75 273 LEU A CA 1
ATOM 2135 C C . LEU A 1 273 ? -11.998 4.994 0.579 1.00 95.75 273 LEU A C 1
ATOM 2137 O O . LEU A 1 273 ? -12.910 5.823 0.592 1.00 95.75 273 LEU A O 1
ATOM 2141 N N . ILE A 1 274 ? -11.598 4.366 -0.520 1.00 96.12 274 ILE A N 1
ATOM 2142 C CA . ILE A 1 274 ? -12.220 4.521 -1.838 1.00 96.12 274 ILE A CA 1
ATOM 2143 C C . ILE A 1 274 ? -12.529 3.123 -2.356 1.00 96.12 274 ILE A C 1
ATOM 2145 O O . ILE A 1 274 ? -11.684 2.238 -2.234 1.00 96.12 274 ILE A O 1
ATOM 2149 N N . SER A 1 275 ? -13.732 2.904 -2.888 1.00 95.38 275 SER A N 1
ATOM 2150 C CA . SER A 1 275 ? -14.113 1.597 -3.439 1.00 95.38 275 SER A CA 1
ATOM 2151 C C . SER A 1 275 ? -13.106 1.140 -4.497 1.00 95.38 275 SER A C 1
ATOM 2153 O O . SER A 1 275 ? -12.655 1.956 -5.303 1.00 95.38 275 SER A O 1
ATOM 2155 N N . CYS A 1 276 ? -12.752 -0.151 -4.488 1.00 96.31 276 CYS A N 1
ATOM 2156 C CA . CYS A 1 276 ? -11.841 -0.719 -5.481 1.00 96.31 276 CYS A CA 1
ATOM 2157 C C . CYS A 1 276 ? -12.343 -0.465 -6.905 1.00 96.31 276 CYS A C 1
ATOM 2159 O O . CYS A 1 276 ? -11.610 0.118 -7.696 1.00 96.31 276 CYS A O 1
ATOM 2161 N N . ASP A 1 277 ? -13.602 -0.804 -7.192 1.00 95.12 277 ASP A N 1
ATOM 2162 C CA . ASP A 1 277 ? -14.184 -0.673 -8.531 1.00 95.12 277 ASP A CA 1
ATOM 2163 C C . ASP A 1 277 ? -14.121 0.780 -9.037 1.00 95.12 277 ASP A C 1
ATOM 2165 O O . ASP A 1 277 ? -13.619 1.038 -10.131 1.00 95.12 277 ASP A O 1
ATOM 2169 N N . GLU A 1 278 ? -14.554 1.736 -8.206 1.00 95.06 278 GLU A N 1
ATOM 2170 C CA . GLU A 1 278 ? -14.574 3.167 -8.548 1.00 95.06 278 GLU A CA 1
ATOM 2171 C C . GLU A 1 278 ? -13.161 3.732 -8.754 1.00 95.06 278 GLU A C 1
ATOM 2173 O O . GLU A 1 278 ? -12.911 4.477 -9.704 1.00 95.06 278 GLU A O 1
ATOM 2178 N N . LEU A 1 279 ? -12.206 3.381 -7.880 1.00 96.31 279 LEU A N 1
ATOM 2179 C CA . LEU A 1 279 ? -10.835 3.874 -8.010 1.00 96.31 279 LEU A CA 1
ATOM 2180 C C . LEU A 1 279 ? -10.145 3.280 -9.236 1.00 96.31 279 LEU A C 1
ATOM 2182 O O . LEU A 1 279 ? -9.453 3.995 -9.957 1.00 96.31 279 LEU A O 1
ATOM 2186 N N . GLU A 1 280 ? -10.318 1.987 -9.487 1.00 96.50 280 GLU A N 1
ATOM 2187 C CA . GLU A 1 280 ? -9.733 1.343 -10.655 1.00 96.50 280 GLU A CA 1
ATOM 2188 C C . GLU A 1 280 ? -10.333 1.884 -11.959 1.00 96.50 280 GLU A C 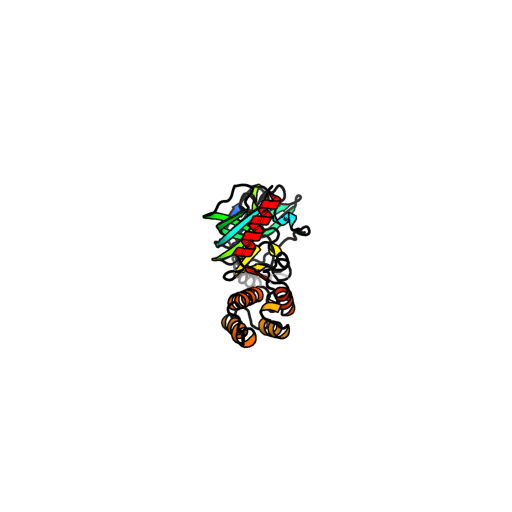1
ATOM 2190 O O . GLU A 1 280 ? -9.593 2.106 -12.917 1.00 96.50 280 GLU A O 1
ATOM 2195 N N . GLU A 1 281 ? -11.649 2.128 -12.024 1.00 95.25 281 GLU A N 1
ATOM 2196 C CA . GLU A 1 281 ? -12.292 2.778 -13.177 1.00 95.25 281 GLU A CA 1
ATOM 2197 C C . GLU A 1 281 ? -11.735 4.190 -13.396 1.00 95.25 281 GLU A C 1
ATOM 2199 O O . GLU A 1 281 ? -11.266 4.493 -14.496 1.00 95.25 281 GLU A O 1
ATOM 2204 N N . TYR A 1 282 ? -11.666 5.008 -12.338 1.00 93.69 282 TYR A N 1
ATOM 2205 C CA . TYR A 1 282 ? -11.045 6.334 -12.389 1.00 93.69 282 TYR A CA 1
ATOM 2206 C C . TYR A 1 282 ? -9.614 6.272 -12.939 1.00 93.69 282 TYR A C 1
ATOM 2208 O O . TYR A 1 282 ? -9.247 7.022 -13.845 1.00 93.69 282 TYR A O 1
ATOM 2216 N N . VAL A 1 283 ? -8.797 5.356 -12.420 1.00 92.81 283 VAL A N 1
ATOM 2217 C CA . VAL A 1 283 ? -7.401 5.187 -12.833 1.00 92.81 283 VAL A CA 1
ATOM 2218 C C . VAL A 1 283 ? -7.293 4.784 -14.302 1.00 92.81 283 VAL A C 1
ATOM 2220 O O . VAL A 1 283 ? -6.461 5.353 -15.014 1.00 92.81 283 VAL A O 1
ATOM 2223 N N . ARG A 1 284 ? -8.129 3.849 -14.780 1.00 92.12 284 ARG A N 1
ATOM 2224 C CA . ARG A 1 284 ? -8.165 3.450 -16.199 1.00 92.12 284 ARG A CA 1
ATOM 2225 C C . ARG A 1 284 ? -8.495 4.656 -17.086 1.00 92.12 284 ARG A C 1
ATOM 2227 O O . ARG A 1 284 ? -7.779 4.918 -18.055 1.00 92.12 284 ARG A O 1
ATOM 2234 N N . ASP A 1 285 ? -9.517 5.430 -16.728 1.00 91.00 285 ASP A N 1
ATOM 2235 C CA . ASP A 1 285 ? -9.958 6.600 -17.495 1.00 91.00 285 ASP A CA 1
ATOM 2236 C C . ASP A 1 285 ? -8.890 7.698 -17.568 1.00 91.00 285 ASP A C 1
ATOM 2238 O O . ASP A 1 285 ? -8.597 8.226 -18.649 1.00 91.00 285 ASP A O 1
ATOM 2242 N N . ILE A 1 286 ? -8.254 8.020 -16.439 1.00 88.69 286 ILE A N 1
ATOM 2243 C CA . ILE A 1 286 ? -7.173 9.008 -16.406 1.00 88.69 286 ILE A CA 1
ATOM 2244 C C . ILE A 1 286 ? -5.959 8.503 -17.191 1.00 88.69 286 ILE A C 1
ATOM 2246 O O . ILE A 1 286 ? -5.426 9.227 -18.035 1.00 88.69 286 ILE A O 1
ATOM 2250 N N . ALA A 1 287 ? -5.545 7.249 -17.003 1.00 85.88 287 ALA A N 1
ATOM 2251 C CA . ALA A 1 287 ? -4.406 6.689 -17.725 1.00 85.88 287 ALA A CA 1
ATOM 2252 C C . ALA A 1 287 ? -4.608 6.701 -19.252 1.00 85.88 287 ALA A C 1
ATOM 2254 O O . ALA A 1 287 ? -3.645 6.948 -19.991 1.00 85.88 287 ALA A O 1
ATOM 2255 N N . LEU A 1 288 ? -5.843 6.491 -19.725 1.00 83.12 288 LEU A N 1
ATOM 2256 C CA . LEU A 1 288 ? -6.223 6.631 -21.133 1.00 83.12 288 LEU A CA 1
ATOM 2257 C C . LEU A 1 288 ? -6.115 8.082 -21.614 1.00 83.12 288 LEU A C 1
ATOM 2259 O O . LEU A 1 288 ? -5.558 8.326 -22.685 1.00 83.12 288 LEU A O 1
ATOM 2263 N N . ALA A 1 289 ? -6.588 9.051 -20.827 1.00 82.50 289 ALA A N 1
ATOM 2264 C CA . ALA A 1 289 ? -6.511 10.470 -21.178 1.00 82.50 289 ALA A CA 1
ATOM 2265 C C . ALA A 1 289 ? -5.062 10.968 -21.337 1.00 82.50 289 ALA A C 1
ATOM 2267 O O . ALA A 1 289 ? -4.780 11.773 -22.223 1.00 82.50 289 ALA A O 1
ATOM 2268 N N . TYR A 1 290 ? -4.127 10.448 -20.538 1.00 72.81 290 TYR A N 1
ATOM 2269 C CA . TYR A 1 290 ? -2.697 10.756 -20.660 1.00 72.81 290 TYR A CA 1
ATOM 2270 C C . TYR A 1 290 ? -2.000 10.008 -21.816 1.00 72.81 290 TYR A C 1
ATOM 2272 O O . TYR A 1 290 ? -0.805 10.218 -22.047 1.00 72.81 290 TYR A O 1
ATOM 2280 N N . GLY A 1 291 ? -2.680 9.053 -22.461 1.00 58.75 291 GLY A N 1
ATOM 2281 C CA . GLY A 1 291 ? -2.119 8.119 -23.449 1.00 58.75 291 GLY A CA 1
ATOM 2282 C C . GLY A 1 291 ? -2.640 8.299 -24.872 1.00 58.75 291 GLY A C 1
ATOM 2283 O O . GLY A 1 291 ? -2.242 7.529 -25.748 1.00 58.75 291 GLY A O 1
ATOM 2284 N N . GLY A 1 292 ? -3.522 9.282 -25.086 1.00 45.94 292 GLY A N 1
ATOM 2285 C CA . GLY A 1 292 ? -4.055 9.680 -26.394 1.00 45.94 292 GLY A CA 1
ATOM 2286 C C . GLY A 1 292 ? -3.147 10.600 -27.203 1.00 45.94 292 GLY A C 1
ATOM 2287 O O . GLY A 1 292 ? -2.291 11.294 -26.610 1.00 45.94 292 GLY A O 1
#

Sequence (292 aa):
MKLKTIVITVLFALCSLLSTGCQSSLISDSTSLYQSPNVEVTIVDNADQIKYTHYEWATFTEDMAYTKNTVIITGVATNVRQANVNYEYMDTDVSDSITIFDVDVSEVLACRSGSIQEGDVITIGVGYNMDKYGEGLPIITEGASYLMFCYVAEDQENDVLELAEYVDCWISAPKDLFLERVGDFYLSIDFFSGLSDAQNLADYLNLTEKQIASLSTIAVANTDAVDTYIDEEIMLDSDRIDMNQFADALYVLKTRTMDNSSELWNLVNRSYLISCDELEEYVRDIALAYGG

Mean predicted aligned error: 11.61 Å